Protein AF-A0A150TF26-F1 (afdb_monomer_lite)

Radius of gyration: 23.98 Å; chains: 1; bounding box: 56×40×72 Å

Sequence (206 aa):
EPLLVGDLSARYGGAARGHRSHRTGRDADLLLYALTPDGRPVRSPGFIDFGPDGLARIGAADPASSGADEYVRLDVEREWLLVKSLVRSPDAHVQWLFVARWLEALIIEYARALGEDPELVWVAESVLLQPGDSTAHADHLHLRVACTPDAFLSGCLGGGPYWPWLPAVPQLVPPPDVDLAAAILDDLLPGGAAAGSRVAAPDSAL

pLDDT: mean 87.1, std 16.02, range [38.22, 98.81]

InterPro domains:
  IPR009045 Peptidase M74/Hedgehog-like, zinc-binding domain superfamily [G3DSA:3.30.1380.10] (1-162)
  IPR009045 Peptidase M74/Hedgehog-like, zinc-binding domain superfamily [SSF55166] (2-158)

Organism: Sorangium cellulosum (NCBI:txid56)

Foldseek 3Di:
DDKDKDDAADPQADDDPPDPDRRHRFKIWIFFWKAFPVGHTDDRLAQFAQDLQQKTWPDPPDPPPPDDTGIIGGPLVVVLVVLLCLLPDLPNQWQAWAAAPSSLVSNLVVCVVVVHDPVSSVSSVNHYYQDPPDPRRRGTTMTGHAQDLVSVVVPRPRPDDRDPPHDDHDDPPDPPPVVVVVVVCCVVPVPDDDDDDDDDDDDDDD

Secondary structure (DSSP, 8-state):
---EEEEE--TT---BTTBSS-SSS-EEEEEPPEE-TTS-EE---SS----TTSEEEE-TT-TT--SPPEEEEE-HHHHHHHHHHHHH-TTT-EEEEE--HHHHHHHHHHHHHTT--HHHHHHHHHHEE--SSS----SEEEEEEPPPHHHHHTT----S---TTSPPPPP-PPP-HHHHHHHHHHHHSTT-------PPPP----

Structure (mmCIF, N/CA/C/O backbone):
data_AF-A0A150TF26-F1
#
_entry.id   AF-A0A150TF26-F1
#
loop_
_atom_site.group_PDB
_atom_site.id
_atom_site.type_symbol
_atom_site.label_atom_id
_atom_site.label_alt_id
_atom_site.label_comp_id
_atom_site.label_asym_id
_atom_site.label_entity_id
_atom_site.label_seq_id
_atom_site.pdbx_PDB_ins_code
_atom_site.Cartn_x
_atom_site.Cartn_y
_atom_site.Cartn_z
_atom_site.occupancy
_atom_site.B_iso_or_equiv
_atom_site.auth_seq_id
_atom_site.auth_comp_id
_atom_site.auth_asym_id
_atom_site.auth_atom_id
_atom_site.pdbx_PDB_model_num
ATOM 1 N N . GLU A 1 1 ? -13.984 -10.112 7.340 1.00 90.44 1 GLU A N 1
ATOM 2 C CA . GLU A 1 1 ? -14.449 -9.266 6.221 1.00 90.44 1 GLU A CA 1
ATOM 3 C C . GLU A 1 1 ? -13.453 -9.324 5.069 1.00 90.44 1 GLU A C 1
ATOM 5 O O . GLU A 1 1 ? -12.272 -9.522 5.348 1.00 90.44 1 GLU A O 1
ATOM 10 N N . PRO A 1 2 ? -13.894 -9.303 3.800 1.00 95.19 2 PRO A N 1
ATOM 11 C CA . PRO A 1 2 ? -13.001 -9.393 2.643 1.00 95.19 2 PRO A CA 1
ATOM 12 C C . PRO A 1 2 ? -12.247 -8.077 2.402 1.00 95.19 2 PRO A C 1
ATOM 14 O O . PRO A 1 2 ? -12.674 -7.023 2.871 1.00 95.19 2 PRO A O 1
ATOM 17 N N . LEU A 1 3 ? -11.155 -8.142 1.634 1.00 97.44 3 LEU A N 1
ATOM 18 C CA . LEU A 1 3 ? -10.523 -6.954 1.058 1.00 97.44 3 LEU A CA 1
ATOM 19 C C . LEU A 1 3 ? -11.513 -6.262 0.117 1.00 97.44 3 LEU A C 1
ATOM 21 O O . LEU A 1 3 ? -12.150 -6.933 -0.700 1.00 97.44 3 LEU A O 1
ATOM 25 N N . LEU A 1 4 ? -11.627 -4.939 0.208 1.00 98.25 4 LEU A N 1
ATOM 26 C CA . LEU A 1 4 ? -12.393 -4.157 -0.756 1.00 98.25 4 LEU A CA 1
ATOM 27 C C . LEU A 1 4 ? -11.442 -3.426 -1.699 1.00 98.25 4 LEU A C 1
ATOM 29 O O . LEU A 1 4 ? -10.493 -2.783 -1.259 1.00 98.25 4 LEU A O 1
ATOM 33 N N . VAL A 1 5 ? -11.732 -3.524 -2.992 1.00 97.94 5 VAL A N 1
ATOM 34 C CA . VAL A 1 5 ? -11.022 -2.797 -4.045 1.00 97.94 5 VAL A CA 1
ATOM 35 C C . VAL A 1 5 ? -11.833 -1.549 -4.377 1.00 97.94 5 VAL A C 1
ATOM 37 O O . VAL A 1 5 ? -13.038 -1.645 -4.625 1.00 97.94 5 VAL A O 1
ATOM 40 N N . GLY A 1 6 ? -11.174 -0.399 -4.317 1.00 95.94 6 GLY A N 1
ATOM 41 C CA . GLY A 1 6 ? -11.688 0.901 -4.714 1.00 95.94 6 GLY A CA 1
ATOM 42 C C . GLY A 1 6 ? -11.428 1.164 -6.193 1.00 95.94 6 GLY A C 1
ATOM 43 O O . GLY A 1 6 ? -11.777 0.348 -7.051 1.00 95.94 6 GLY A O 1
ATOM 44 N N . ASP A 1 7 ? -10.831 2.314 -6.487 1.00 95.50 7 ASP A N 1
ATOM 45 C CA . ASP A 1 7 ? -10.615 2.746 -7.858 1.00 95.50 7 ASP A CA 1
ATOM 46 C C . ASP A 1 7 ? -9.518 1.935 -8.559 1.00 95.50 7 ASP A C 1
ATOM 48 O O . ASP A 1 7 ? -8.519 1.501 -7.978 1.00 95.50 7 ASP A O 1
ATOM 52 N N . LEU A 1 8 ? -9.750 1.722 -9.852 1.00 96.00 8 LEU A N 1
ATOM 53 C CA . LEU A 1 8 ? -8.826 1.137 -10.812 1.00 96.00 8 LEU A CA 1
ATOM 54 C C . LEU A 1 8 ? -8.716 2.087 -12.007 1.00 96.00 8 LEU A C 1
ATOM 56 O O . LEU A 1 8 ? -9.490 3.033 -12.172 1.00 96.00 8 LEU A O 1
ATOM 60 N N . SER A 1 9 ? -7.812 1.769 -12.929 1.00 93.12 9 SER A N 1
ATOM 61 C CA . SER A 1 9 ? -7.801 2.447 -14.226 1.00 93.12 9 SER A CA 1
ATOM 62 C C . SER A 1 9 ? -9.101 2.216 -15.006 1.00 93.12 9 SER A C 1
ATOM 64 O O . SER A 1 9 ? -9.686 1.132 -14.981 1.00 93.12 9 SER A O 1
ATOM 66 N N . ALA A 1 10 ? -9.517 3.221 -15.782 1.00 92.62 10 ALA A N 1
ATOM 67 C CA . ALA A 1 10 ? -10.610 3.060 -16.736 1.00 92.62 10 ALA A CA 1
ATOM 68 C C . ALA A 1 10 ? -10.288 1.962 -17.767 1.00 92.62 10 ALA A C 1
ATOM 70 O O . ALA A 1 10 ? -9.124 1.640 -18.007 1.00 92.62 10 ALA A O 1
ATOM 71 N N . ARG A 1 11 ? -11.317 1.438 -18.450 1.00 91.94 11 ARG A N 1
ATOM 72 C CA . ARG A 1 11 ? -11.199 0.327 -19.420 1.00 91.94 11 ARG A CA 1
ATOM 73 C C . ARG A 1 11 ? -10.063 0.486 -20.443 1.00 91.94 11 ARG A C 1
ATOM 75 O O . ARG A 1 11 ? -9.483 -0.511 -20.854 1.00 91.94 11 ARG A O 1
ATOM 82 N N . TYR A 1 12 ? -9.770 1.716 -20.861 1.00 92.12 12 TYR A N 1
ATOM 83 C CA . TYR A 1 12 ? -8.703 2.034 -21.818 1.00 92.12 12 TYR A CA 1
ATOM 84 C C . TYR A 1 12 ? -7.640 2.972 -21.227 1.00 92.12 12 TYR A C 1
ATOM 86 O O . TYR A 1 12 ? -6.918 3.642 -21.962 1.00 92.12 12 TYR A O 1
ATOM 94 N N . GLY A 1 13 ? -7.561 3.047 -19.897 1.00 92.31 13 GLY A N 1
ATOM 95 C CA . GLY A 1 13 ? -6.688 3.973 -19.189 1.00 92.31 13 GLY A CA 1
ATOM 96 C C . GLY A 1 13 ? -7.065 5.440 -19.411 1.00 92.31 13 GLY A C 1
ATOM 97 O O . GLY A 1 13 ? -8.232 5.781 -19.608 1.00 92.31 13 GLY A O 1
ATOM 98 N N . GLY A 1 14 ? -6.058 6.312 -19.385 1.00 92.44 14 GLY A N 1
ATOM 99 C CA . GLY A 1 14 ? -6.224 7.754 -19.580 1.00 92.44 14 GLY A CA 1
ATOM 100 C C . GLY A 1 14 ? -6.441 8.535 -18.284 1.00 92.44 14 GLY A C 1
ATOM 101 O O . GLY A 1 14 ? -6.317 8.008 -17.186 1.00 92.44 14 GLY A O 1
ATOM 102 N N . ALA A 1 15 ? -6.688 9.839 -18.413 1.00 91.62 15 ALA A N 1
ATOM 103 C CA . ALA A 1 15 ? -6.923 10.700 -17.258 1.00 91.62 15 ALA A CA 1
ATOM 104 C C . ALA A 1 15 ? -8.295 10.411 -16.633 1.00 91.62 15 ALA A C 1
ATOM 106 O O . ALA A 1 15 ? -9.299 10.405 -17.345 1.00 91.62 15 ALA A O 1
ATOM 107 N N . ALA A 1 16 ? -8.341 10.271 -15.311 1.00 85.75 16 ALA A N 1
ATOM 108 C CA . ALA A 1 16 ? -9.576 10.218 -14.540 1.00 85.75 16 ALA A CA 1
ATOM 109 C C . ALA A 1 16 ? -9.658 11.438 -13.613 1.00 85.75 16 ALA A C 1
ATOM 111 O O . ALA A 1 16 ? -8.649 11.924 -13.100 1.00 85.75 16 ALA A O 1
ATOM 112 N N . ARG A 1 17 ? -10.864 11.974 -13.407 1.00 82.69 17 ARG A N 1
ATOM 113 C CA . ARG A 1 17 ? -11.061 13.090 -12.473 1.00 82.69 17 ARG A CA 1
ATOM 114 C C . ARG A 1 17 ? -10.738 12.612 -11.057 1.00 82.69 17 ARG A C 1
ATOM 116 O O . ARG A 1 17 ? -11.247 11.582 -10.652 1.00 82.69 17 ARG A O 1
ATOM 123 N N . GLY A 1 18 ? -9.936 13.377 -10.317 1.00 79.00 18 GLY A N 1
ATOM 124 C CA . GLY A 1 18 ? -9.539 13.037 -8.944 1.00 79.00 18 GLY A CA 1
ATOM 125 C C . GLY A 1 18 ? -8.234 12.242 -8.841 1.00 79.00 18 GLY A C 1
ATOM 126 O O . GLY A 1 18 ? -7.580 12.318 -7.808 1.00 79.00 18 GLY A O 1
ATOM 127 N N . HIS A 1 19 ? -7.778 11.606 -9.927 1.00 81.94 19 HIS A N 1
ATOM 128 C CA . HIS A 1 19 ? -6.566 10.782 -9.923 1.00 81.94 19 HIS A CA 1
ATOM 129 C C . HIS A 1 19 ? -5.511 11.352 -10.876 1.00 81.94 19 HIS A C 1
ATOM 131 O O . HIS A 1 19 ? -5.760 11.589 -12.060 1.00 81.94 19 HIS A O 1
ATOM 137 N N . ARG A 1 20 ? -4.294 11.569 -10.365 1.00 84.56 20 ARG A N 1
ATOM 138 C CA . ARG A 1 20 ? -3.125 11.875 -11.214 1.00 84.56 20 ARG A CA 1
ATOM 139 C C . ARG A 1 20 ? -2.499 10.594 -11.790 1.00 84.56 20 ARG A C 1
ATOM 141 O O . ARG A 1 20 ? -1.971 10.621 -12.901 1.00 84.56 20 ARG A O 1
ATOM 148 N N . SER A 1 21 ? -2.606 9.492 -11.048 1.00 87.31 21 SER A N 1
ATOM 149 C CA . SER A 1 21 ? -2.287 8.102 -11.408 1.00 87.31 21 SER A CA 1
ATOM 150 C C . SER A 1 21 ? -3.508 7.389 -12.025 1.00 87.31 21 SER A C 1
ATOM 152 O O . SER A 1 21 ? -4.396 8.063 -12.546 1.00 87.31 21 SER A O 1
ATOM 154 N N . HIS A 1 22 ? -3.546 6.046 -12.036 1.00 93.56 22 HIS A N 1
ATOM 155 C CA . HIS A 1 22 ? -4.678 5.238 -12.533 1.00 93.56 22 HIS A CA 1
ATOM 156 C C . HIS A 1 22 ? -4.933 5.352 -14.039 1.00 93.56 22 HIS A C 1
ATOM 158 O O . HIS A 1 22 ? -6.054 5.239 -14.532 1.00 93.56 22 HIS A O 1
ATOM 164 N N . ARG A 1 23 ? -3.860 5.560 -14.808 1.00 92.94 23 ARG A N 1
ATOM 165 C CA . ARG A 1 23 ? -3.955 5.843 -16.251 1.00 92.94 23 ARG A CA 1
ATOM 166 C C . ARG A 1 23 ? -3.584 4.674 -17.150 1.00 92.94 23 ARG A C 1
ATOM 168 O O . ARG A 1 23 ? -3.771 4.777 -18.358 1.00 92.94 23 ARG A O 1
ATOM 175 N N . THR A 1 24 ? -2.977 3.625 -16.596 1.00 92.56 24 THR A N 1
ATOM 176 C CA . THR A 1 24 ? -2.253 2.607 -17.386 1.00 92.56 24 THR A CA 1
ATOM 177 C C . THR A 1 24 ? -2.559 1.165 -16.987 1.00 92.56 24 THR A C 1
ATOM 179 O O . THR A 1 24 ? -1.865 0.262 -17.434 1.00 92.56 24 THR A O 1
ATOM 182 N N . GLY A 1 25 ? -3.575 0.928 -16.152 1.00 93.50 25 GLY A N 1
ATOM 183 C CA . GLY A 1 25 ? -3.922 -0.420 -15.686 1.00 93.50 25 GLY A CA 1
ATOM 184 C C . GLY A 1 25 ? -2.949 -0.992 -14.655 1.00 93.50 25 GLY A C 1
ATOM 185 O O . GLY A 1 25 ? -2.922 -2.200 -14.461 1.00 93.50 25 GLY A O 1
ATOM 186 N N . ARG A 1 26 ? -2.132 -0.140 -14.021 1.00 94.56 26 ARG A N 1
ATOM 187 C CA . ARG A 1 26 ? -1.080 -0.543 -13.070 1.00 94.56 26 ARG A CA 1
ATOM 188 C C . ARG A 1 26 ? -1.327 -0.094 -11.636 1.00 94.56 26 ARG A C 1
ATOM 190 O O . ARG A 1 26 ? -0.493 -0.352 -10.778 1.00 94.56 26 ARG A O 1
ATOM 197 N N . ASP A 1 27 ? -2.409 0.632 -11.405 1.00 95.75 27 ASP A N 1
ATOM 198 C CA . ASP A 1 27 ? -2.743 1.205 -10.110 1.00 95.75 27 ASP A CA 1
ATOM 199 C C . ASP A 1 27 ? -4.062 0.604 -9.609 1.00 95.75 27 ASP A C 1
ATOM 201 O O . ASP A 1 27 ? -4.965 0.358 -10.419 1.00 95.75 27 ASP A O 1
ATOM 205 N N . ALA A 1 28 ? -4.151 0.373 -8.300 1.00 97.25 28 ALA A N 1
ATOM 206 C CA . ALA A 1 28 ? -5.362 -0.071 -7.626 1.00 97.25 28 ALA A CA 1
ATOM 207 C C . ALA A 1 28 ? -5.436 0.491 -6.207 1.00 97.25 28 ALA A C 1
ATOM 209 O O . ALA A 1 28 ? -4.477 0.357 -5.448 1.00 97.25 28 ALA A O 1
ATOM 210 N N . ASP A 1 29 ? -6.584 1.045 -5.831 1.00 97.94 29 ASP A N 1
ATOM 211 C CA . ASP A 1 29 ? -6.812 1.503 -4.463 1.00 97.94 29 ASP A CA 1
ATOM 212 C C . ASP A 1 29 ? -7.400 0.352 -3.647 1.00 97.94 29 ASP A C 1
ATOM 214 O O . ASP A 1 29 ? -8.435 -0.222 -3.994 1.00 97.94 29 ASP A O 1
ATOM 218 N N . LEU A 1 30 ? -6.723 -0.026 -2.567 1.00 98.50 30 LEU A N 1
ATOM 219 C CA . LEU A 1 30 ? -7.146 -1.086 -1.659 1.00 98.50 30 LEU A CA 1
ATOM 220 C C . LEU A 1 30 ? -7.626 -0.439 -0.363 1.00 98.50 30 LEU A C 1
ATOM 222 O O . LEU A 1 30 ? -6.872 0.274 0.297 1.00 98.50 30 LEU A O 1
ATOM 226 N N . LEU A 1 31 ? -8.892 -0.649 -0.007 1.00 98.38 31 LEU A N 1
ATOM 227 C CA . LEU A 1 31 ? -9.451 -0.011 1.181 1.00 98.38 31 LEU A CA 1
ATOM 228 C C . LEU A 1 31 ? -8.919 -0.666 2.453 1.00 98.38 31 LEU A C 1
ATOM 230 O O . LEU A 1 31 ? -8.873 -1.896 2.548 1.00 98.38 31 LEU A O 1
ATOM 234 N N . LEU A 1 32 ? -8.597 0.176 3.436 1.00 98.69 32 LEU A N 1
ATOM 235 C CA . LEU A 1 32 ? -8.004 -0.259 4.693 1.00 98.69 32 LEU A CA 1
ATOM 236 C C . LEU A 1 32 ? -8.975 -1.149 5.483 1.00 98.69 32 LEU A C 1
ATOM 238 O O . LEU A 1 32 ? -10.173 -0.856 5.608 1.00 98.69 32 LEU A O 1
ATOM 242 N N . TYR A 1 33 ? -8.457 -2.245 6.023 1.00 98.69 33 TYR A N 1
ATOM 243 C CA . TYR A 1 33 ? -9.114 -3.112 6.978 1.00 98.69 33 TYR A CA 1
ATOM 244 C C . TYR A 1 33 ? -9.388 -2.363 8.276 1.00 98.69 33 TYR A C 1
ATOM 246 O O . TYR A 1 33 ? -8.557 -1.625 8.808 1.00 98.69 33 TYR A O 1
ATOM 254 N N . ALA A 1 34 ? -10.579 -2.605 8.809 1.00 98.12 34 ALA A N 1
ATOM 255 C CA . ALA A 1 34 ? -11.078 -1.908 9.971 1.00 98.12 34 ALA A CA 1
ATOM 256 C C . ALA A 1 34 ? -11.558 -2.894 11.036 1.00 98.12 34 ALA A C 1
ATOM 258 O O . ALA A 1 34 ? -12.117 -3.956 10.744 1.00 98.12 34 ALA A O 1
ATOM 259 N N . LEU A 1 35 ? -11.382 -2.487 12.284 1.00 97.81 35 LEU A N 1
ATOM 260 C CA . LEU A 1 35 ? -11.950 -3.102 13.469 1.00 97.81 35 LEU A CA 1
ATOM 261 C C . LEU A 1 35 ? -12.955 -2.138 14.098 1.00 97.81 35 LEU A C 1
ATOM 263 O O . LEU A 1 35 ? -12.778 -0.919 14.059 1.00 97.81 35 LEU A O 1
ATOM 267 N N . THR A 1 36 ? -13.960 -2.673 14.779 1.00 94.94 36 THR A N 1
ATOM 268 C CA . THR A 1 36 ? -14.667 -1.902 15.805 1.00 94.94 36 THR A CA 1
ATOM 269 C C . THR A 1 36 ? -13.698 -1.463 16.918 1.00 94.94 36 THR A C 1
ATOM 271 O O . THR A 1 36 ? -12.620 -2.051 17.075 1.00 94.94 36 THR A O 1
ATOM 274 N N . PRO A 1 37 ? -14.067 -0.487 17.770 1.00 91.38 37 PRO A N 1
ATOM 275 C CA . PRO A 1 37 ? -13.237 -0.091 18.908 1.00 91.38 37 PRO A CA 1
ATOM 276 C C . PRO A 1 37 ? -12.933 -1.243 19.879 1.00 91.38 37 PRO A C 1
ATOM 278 O O . PRO A 1 37 ? -11.883 -1.238 20.516 1.00 91.38 37 PRO A O 1
ATOM 281 N N . ASP A 1 38 ? -13.821 -2.242 19.960 1.00 92.62 38 ASP A N 1
ATOM 282 C CA . ASP A 1 38 ? -13.653 -3.463 20.756 1.00 92.62 38 ASP A CA 1
ATOM 283 C C . ASP A 1 38 ? -12.889 -4.596 20.037 1.00 92.62 38 ASP A C 1
ATOM 285 O O . ASP A 1 38 ? -12.741 -5.680 20.595 1.00 92.62 38 ASP A O 1
ATOM 289 N N . GLY A 1 39 ? -12.365 -4.356 18.829 1.00 95.19 39 GLY A N 1
ATOM 290 C CA . GLY A 1 39 ? -11.440 -5.265 18.142 1.00 95.19 39 GLY A CA 1
ATOM 291 C C . GLY A 1 39 ? -12.087 -6.316 17.237 1.00 95.19 39 GLY A C 1
ATOM 292 O O . GLY A 1 39 ? -11.421 -7.268 16.837 1.00 95.19 39 GLY A O 1
ATOM 293 N N . ARG A 1 40 ? -13.372 -6.180 16.890 1.00 96.31 40 ARG A N 1
ATOM 294 C CA . ARG A 1 40 ? -14.033 -7.090 15.941 1.00 96.31 40 ARG A CA 1
ATOM 295 C C . ARG A 1 40 ? -13.796 -6.618 14.506 1.00 96.31 40 ARG A C 1
ATOM 297 O O . ARG A 1 40 ? -14.068 -5.452 14.230 1.00 96.31 40 ARG A O 1
ATOM 304 N N . PRO A 1 41 ? -13.370 -7.490 13.574 1.00 96.62 41 PRO A N 1
ATOM 305 C CA . PRO A 1 41 ? -13.241 -7.116 12.170 1.00 96.62 41 PRO A CA 1
ATOM 306 C C . PRO A 1 41 ? -14.566 -6.660 11.572 1.00 96.62 41 PRO A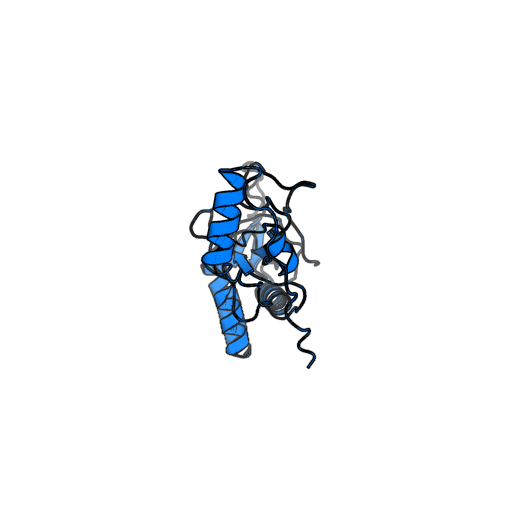 C 1
ATOM 308 O O . PRO A 1 41 ? -15.578 -7.352 11.694 1.00 96.62 41 PRO A O 1
ATOM 311 N N . VAL A 1 42 ? -14.537 -5.523 10.883 1.00 95.81 42 VAL A N 1
ATOM 312 C CA . VAL A 1 42 ? -15.676 -4.963 10.152 1.00 95.81 42 VAL A CA 1
ATOM 313 C C . VAL A 1 42 ? -15.319 -4.734 8.695 1.00 95.81 42 VAL A C 1
ATOM 315 O O . VAL A 1 42 ? -14.153 -4.718 8.295 1.00 95.81 42 VAL A O 1
ATOM 318 N N . ARG A 1 43 ? -16.355 -4.642 7.859 1.00 95.69 43 ARG A N 1
ATOM 319 C CA . ARG A 1 43 ? -16.174 -4.345 6.446 1.00 95.69 43 ARG A CA 1
ATOM 320 C C . ARG A 1 43 ? -15.632 -2.928 6.365 1.00 95.69 43 ARG A C 1
ATOM 322 O O . ARG A 1 43 ? -16.111 -2.066 7.099 1.00 95.69 43 ARG A O 1
ATOM 329 N N . SER A 1 44 ? -14.653 -2.701 5.490 1.00 95.50 44 SER A N 1
ATOM 330 C CA . SER A 1 44 ? -14.061 -1.372 5.362 1.00 95.50 44 SER A CA 1
ATOM 331 C C . SER A 1 44 ? -15.159 -0.322 5.109 1.00 95.50 44 SER A C 1
ATOM 333 O O . SER A 1 44 ? -16.022 -0.547 4.247 1.00 95.50 44 SER A O 1
ATOM 335 N N . PRO A 1 45 ? -15.163 0.792 5.861 1.00 93.00 45 PRO A N 1
ATOM 336 C CA . PRO A 1 45 ? -16.166 1.851 5.741 1.00 93.00 45 PRO A CA 1
ATOM 337 C C . PRO A 1 45 ? -15.981 2.734 4.496 1.00 93.00 45 PRO A C 1
ATOM 339 O O . PRO A 1 45 ? -16.742 3.681 4.309 1.00 93.00 45 PRO A O 1
ATOM 342 N N . GLY A 1 46 ? -15.017 2.417 3.626 1.00 95.25 46 GLY A N 1
ATOM 343 C CA . GLY A 1 46 ? -14.725 3.182 2.418 1.00 95.25 46 GLY A CA 1
ATOM 344 C C . GLY A 1 46 ? -13.495 4.067 2.580 1.00 95.25 46 GLY A C 1
ATOM 345 O O . GLY A 1 46 ? -12.667 3.839 3.458 1.00 95.25 46 GLY A O 1
ATOM 346 N N . PHE A 1 47 ? -13.410 5.083 1.726 1.00 95.62 47 PHE A N 1
ATOM 347 C CA . PHE A 1 47 ? -12.381 6.118 1.762 1.00 95.62 47 PHE A CA 1
ATOM 348 C C . PHE A 1 47 ? -12.638 7.083 2.932 1.00 95.62 47 PHE A C 1
ATOM 350 O O . PHE A 1 47 ? -13.248 8.140 2.758 1.00 95.62 47 PHE A O 1
ATOM 357 N N . ILE A 1 48 ? -12.246 6.677 4.143 1.00 95.19 48 ILE A N 1
ATOM 358 C CA . ILE A 1 48 ? -12.261 7.530 5.337 1.00 95.19 48 ILE A CA 1
ATOM 359 C C . ILE A 1 48 ? -10.853 7.668 5.904 1.00 95.19 48 ILE A C 1
ATOM 361 O O . ILE A 1 48 ? -10.131 6.682 6.021 1.00 95.19 48 ILE A O 1
ATOM 365 N N . ASP A 1 49 ? -10.480 8.883 6.292 1.00 96.94 49 ASP A N 1
ATOM 366 C CA . ASP A 1 49 ? -9.142 9.149 6.813 1.00 96.94 49 ASP A CA 1
ATOM 367 C C . ASP A 1 49 ? -8.949 8.525 8.205 1.00 96.94 49 ASP A C 1
ATOM 369 O O . ASP A 1 49 ? -9.667 8.845 9.159 1.00 96.94 49 ASP A O 1
ATOM 373 N N . PHE A 1 50 ? -7.930 7.679 8.328 1.00 97.94 50 PHE A N 1
ATOM 374 C CA . PHE A 1 50 ? -7.388 7.204 9.593 1.00 97.94 50 PHE A CA 1
ATOM 375 C C . PHE A 1 50 ? -6.335 8.182 10.108 1.00 97.94 50 PHE A C 1
ATOM 377 O O . PHE A 1 50 ? -5.377 8.536 9.414 1.00 97.94 50 PHE A O 1
ATOM 384 N N . GLY A 1 51 ? -6.504 8.613 11.355 1.00 97.75 51 GLY A N 1
ATOM 385 C CA . GLY A 1 51 ? -5.567 9.485 12.042 1.00 97.75 51 GLY A CA 1
ATOM 386 C C . GLY A 1 51 ? -4.264 8.780 12.446 1.00 97.75 51 GLY A C 1
ATOM 387 O O . GLY A 1 51 ? -4.124 7.563 12.300 1.00 97.75 51 GLY A O 1
ATOM 388 N N . PRO A 1 52 ? -3.296 9.531 13.003 1.00 97.88 52 PRO A N 1
ATOM 389 C CA . PRO A 1 52 ? -2.036 8.977 13.510 1.00 97.88 52 PRO A CA 1
ATOM 390 C C . PRO A 1 52 ? -2.185 7.946 14.637 1.00 97.88 52 PRO A C 1
ATOM 392 O O . PRO A 1 52 ? -1.268 7.172 14.887 1.00 97.88 52 PRO A O 1
ATOM 395 N N . ASP A 1 53 ? -3.327 7.939 15.321 1.00 96.62 53 ASP A N 1
ATOM 396 C CA . ASP A 1 53 ? -3.708 6.960 16.342 1.00 96.62 53 ASP A CA 1
ATOM 397 C C . ASP A 1 53 ? -4.361 5.694 15.755 1.00 96.62 53 ASP A C 1
ATOM 399 O O . ASP A 1 53 ? -4.733 4.782 16.497 1.00 96.62 53 ASP A O 1
ATOM 403 N N . GLY A 1 54 ? -4.507 5.630 14.429 1.00 97.19 54 GLY A N 1
ATOM 404 C CA . GLY A 1 54 ? -5.199 4.556 13.732 1.00 97.19 54 GLY A CA 1
ATOM 405 C C . GLY A 1 54 ? -6.712 4.580 13.938 1.00 97.19 54 GLY A C 1
ATOM 406 O O . GLY A 1 54 ? -7.348 3.558 13.692 1.00 97.19 54 GLY A O 1
ATOM 407 N N . LEU A 1 55 ? -7.302 5.690 14.398 1.00 97.06 55 LEU A N 1
ATOM 408 C CA . LEU A 1 55 ? -8.751 5.859 14.496 1.00 97.06 55 LEU A CA 1
ATOM 409 C C . LEU A 1 55 ? -9.300 6.604 13.283 1.00 97.06 55 LEU A C 1
ATOM 411 O O . LEU A 1 55 ? -8.710 7.574 12.812 1.00 97.06 55 LEU A O 1
ATOM 415 N N . ALA A 1 56 ? -10.471 6.184 12.816 1.00 95.75 56 ALA A N 1
ATOM 416 C CA . ALA A 1 56 ? -11.236 6.902 11.807 1.00 95.75 56 ALA A CA 1
ATOM 417 C C . ALA A 1 56 ? -12.682 7.077 12.266 1.00 95.75 56 ALA A C 1
ATOM 419 O O . ALA A 1 56 ? -13.266 6.190 12.894 1.00 95.75 56 ALA A O 1
ATOM 420 N N . ARG A 1 57 ? -13.262 8.234 11.948 1.00 92.38 57 ARG A N 1
ATOM 421 C CA . ARG A 1 57 ? -14.639 8.581 12.306 1.00 92.38 57 ARG A CA 1
ATOM 422 C C . ARG A 1 57 ? -15.591 8.213 11.171 1.00 92.38 57 ARG A C 1
ATOM 424 O O . ARG A 1 57 ? -15.419 8.665 10.041 1.00 92.38 57 ARG A O 1
ATOM 431 N N . ILE A 1 58 ? -16.615 7.432 11.484 1.00 86.44 58 ILE A N 1
ATOM 432 C CA . ILE A 1 58 ? -17.681 7.004 10.577 1.00 86.44 58 ILE A CA 1
ATOM 433 C C . ILE A 1 58 ? -18.883 7.937 10.754 1.00 86.44 58 ILE A C 1
ATOM 435 O O . ILE A 1 58 ? -19.229 8.319 11.868 1.00 86.44 58 ILE A O 1
ATOM 439 N N . GLY A 1 59 ? -19.532 8.321 9.650 1.00 68.44 59 GLY A N 1
ATOM 440 C CA . GLY A 1 59 ? -20.780 9.099 9.694 1.00 68.44 59 GLY A CA 1
ATOM 441 C C . GLY A 1 59 ? -20.626 10.616 9.547 1.00 68.44 59 GLY A C 1
ATOM 442 O O . GLY A 1 59 ? -21.619 11.333 9.577 1.00 68.44 59 GLY A O 1
ATOM 443 N N . ALA A 1 60 ? -19.420 11.124 9.276 1.00 56.12 60 ALA A N 1
ATOM 444 C CA . ALA A 1 60 ? -19.178 12.554 9.043 1.00 56.12 60 ALA A CA 1
ATOM 445 C C . ALA A 1 60 ? -19.843 13.134 7.769 1.00 56.12 60 ALA A C 1
ATOM 447 O O . ALA A 1 60 ? -19.660 14.313 7.470 1.00 56.12 60 ALA A O 1
ATOM 448 N N . ALA A 1 61 ? -20.593 12.328 7.009 1.00 52.12 61 ALA A N 1
ATOM 449 C CA . ALA A 1 61 ? -21.223 12.741 5.758 1.00 52.12 61 ALA A CA 1
ATOM 450 C C . ALA A 1 61 ? -22.495 13.590 5.951 1.00 52.12 61 ALA A C 1
ATOM 452 O O . ALA A 1 61 ? -22.860 14.316 5.027 1.00 52.12 61 ALA A O 1
ATOM 453 N N . ASP A 1 62 ? -23.148 13.544 7.123 1.00 50.97 62 ASP A N 1
ATOM 454 C CA . ASP A 1 62 ? -24.330 14.367 7.414 1.00 50.97 62 ASP A CA 1
ATOM 455 C C . ASP A 1 62 ? -24.216 15.098 8.770 1.00 50.97 62 ASP A C 1
ATOM 457 O O . ASP A 1 62 ? -24.430 14.483 9.822 1.00 50.97 62 ASP A O 1
ATOM 461 N N . PRO A 1 63 ? -23.921 16.414 8.778 1.00 54.06 63 PRO A N 1
ATOM 462 C CA . PRO A 1 63 ? -23.857 17.220 9.999 1.00 54.06 63 PRO A CA 1
ATOM 463 C C . PRO A 1 63 ? -25.211 17.382 10.717 1.00 54.06 63 PRO A C 1
ATOM 465 O O . PRO A 1 63 ? -25.233 17.907 11.829 1.00 54.06 63 PRO A O 1
ATOM 468 N N . ALA A 1 64 ? -26.332 16.954 10.118 1.00 56.25 64 ALA A N 1
ATOM 469 C CA . ALA A 1 64 ? -27.652 16.938 10.754 1.00 56.25 64 ALA A CA 1
ATOM 470 C C . ALA A 1 64 ? -27.984 15.608 11.458 1.00 56.25 64 ALA A C 1
ATOM 472 O O . ALA A 1 64 ? -29.007 15.517 12.143 1.00 56.25 64 ALA A O 1
ATOM 473 N N . SER A 1 65 ? -27.140 14.579 11.329 1.00 54.75 65 SER A N 1
ATOM 474 C CA . SER A 1 65 ? -27.330 13.321 12.046 1.00 54.75 65 SER A CA 1
ATOM 475 C C . SER A 1 65 ? -26.919 13.484 13.517 1.00 54.75 65 SER A C 1
ATOM 477 O O . SER A 1 65 ? -25.755 13.656 13.857 1.00 54.75 65 SER A O 1
ATOM 479 N N . SER A 1 66 ? -27.895 13.452 14.429 1.00 52.84 66 SER A N 1
ATOM 480 C CA . SER A 1 66 ? -27.695 13.548 15.885 1.00 52.84 66 SER A CA 1
ATOM 481 C C . SER A 1 66 ? -27.200 12.234 16.512 1.00 52.84 66 SER A C 1
ATOM 483 O O . SER A 1 66 ? -27.503 11.948 17.673 1.00 52.84 66 SER A O 1
ATOM 485 N N . GLY A 1 67 ? -26.547 11.378 15.723 1.00 54.69 67 GLY A N 1
ATOM 486 C CA . GLY A 1 67 ? -25.987 10.115 16.192 1.00 54.69 67 GLY A CA 1
ATOM 487 C C . GLY A 1 67 ? -24.693 10.352 16.966 1.00 54.69 67 GLY A C 1
ATOM 488 O O . GLY A 1 67 ? -24.011 11.350 16.753 1.00 54.69 67 GLY A O 1
ATOM 489 N N . ALA A 1 68 ? -24.355 9.445 17.883 1.00 60.12 68 ALA A N 1
ATOM 490 C CA . ALA A 1 68 ? -23.020 9.436 18.473 1.00 60.12 68 ALA A CA 1
ATOM 491 C C . ALA A 1 68 ? -21.979 9.209 17.365 1.00 60.12 68 ALA A C 1
ATOM 493 O O . ALA A 1 68 ? -22.219 8.385 16.482 1.00 60.12 68 ALA A O 1
ATOM 494 N N . ASP A 1 69 ? -20.845 9.916 17.418 1.00 64.50 69 ASP A N 1
ATOM 495 C CA . ASP A 1 69 ? -19.722 9.653 16.516 1.00 64.50 69 ASP A CA 1
ATOM 496 C C . ASP A 1 69 ? -19.328 8.171 16.633 1.00 64.50 69 ASP A C 1
ATOM 498 O O . ASP A 1 69 ? -18.918 7.705 17.702 1.00 64.50 69 ASP A O 1
ATOM 502 N N . GLU A 1 70 ? -19.470 7.422 15.540 1.00 86.12 70 GLU A N 1
ATOM 503 C CA . GLU A 1 70 ? -19.005 6.043 15.463 1.00 86.12 70 GLU A CA 1
ATOM 504 C C . GLU A 1 70 ? -17.548 6.050 14.999 1.00 86.12 70 GLU A C 1
ATOM 506 O O . GLU A 1 70 ? -17.169 6.808 14.108 1.00 86.12 70 GLU A O 1
ATOM 511 N N . TYR A 1 71 ? -16.710 5.224 15.616 1.00 92.81 71 TYR A N 1
ATOM 512 C CA . TYR A 1 71 ? -15.294 5.129 15.277 1.00 92.81 71 TYR A CA 1
ATOM 513 C C . TYR A 1 71 ? -14.942 3.703 14.895 1.00 92.81 71 TYR A C 1
ATOM 515 O O . TYR A 1 71 ? -15.465 2.749 15.468 1.00 92.81 71 TYR A O 1
ATOM 523 N N . VAL A 1 72 ? -13.986 3.572 13.985 1.00 96.44 72 VAL A N 1
ATOM 524 C CA . VAL A 1 72 ? -13.258 2.327 13.746 1.00 96.44 72 VAL A CA 1
ATOM 525 C C . VAL A 1 72 ? -11.777 2.522 13.994 1.00 96.44 72 VAL A C 1
ATOM 527 O O . VAL A 1 72 ? -11.267 3.641 14.019 1.00 96.44 72 VAL A O 1
ATOM 530 N N . ARG A 1 73 ? -11.097 1.398 14.182 1.00 97.69 73 ARG A N 1
ATOM 531 C CA . ARG A 1 73 ? -9.648 1.300 14.302 1.00 97.69 73 ARG A CA 1
ATOM 532 C C . ARG A 1 73 ? -9.073 0.626 13.066 1.00 97.69 73 ARG A C 1
ATOM 534 O O . ARG A 1 73 ? -9.709 -0.272 12.525 1.00 97.69 73 ARG A O 1
ATOM 541 N N . LEU A 1 74 ? -7.864 1.000 12.670 1.00 98.50 74 LEU A N 1
ATOM 542 C CA . LEU A 1 74 ? -7.097 0.274 11.665 1.00 98.50 74 LEU A CA 1
ATOM 543 C C . LEU A 1 74 ? -6.834 -1.159 12.154 1.00 98.50 74 LEU A C 1
ATOM 545 O O . LEU A 1 74 ? -6.367 -1.360 13.281 1.00 98.50 74 LEU A O 1
ATOM 549 N N . ASP A 1 75 ? -7.111 -2.150 11.312 1.00 98.62 75 ASP A N 1
ATOM 550 C CA . ASP A 1 75 ? -6.720 -3.539 11.562 1.00 98.62 75 ASP A CA 1
ATOM 551 C C . ASP A 1 75 ? -5.265 -3.750 11.122 1.00 98.62 75 ASP A C 1
ATOM 553 O O . ASP A 1 75 ? -4.977 -4.242 10.031 1.00 98.62 75 ASP A O 1
ATOM 557 N N . VAL A 1 76 ? -4.333 -3.328 11.976 1.00 98.62 76 VAL A N 1
ATOM 558 C CA . VAL A 1 76 ? -2.895 -3.335 11.666 1.00 98.62 76 VAL A CA 1
ATOM 559 C C . VAL A 1 76 ? -2.376 -4.745 11.349 1.00 98.62 76 VAL A C 1
ATOM 561 O O . VAL A 1 76 ? -1.522 -4.904 10.480 1.00 98.62 76 VAL A O 1
ATOM 564 N N . GLU A 1 77 ? -2.916 -5.775 12.004 1.00 98.56 77 GLU A N 1
ATOM 565 C CA . GLU A 1 77 ? -2.537 -7.170 11.756 1.00 98.56 77 GLU A CA 1
ATOM 566 C C . GLU A 1 77 ? -2.895 -7.600 10.332 1.00 98.56 77 GLU A C 1
ATOM 568 O O . GLU A 1 77 ? -2.059 -8.152 9.608 1.00 98.56 77 GLU A O 1
ATOM 573 N N . ARG A 1 78 ? -4.129 -7.324 9.899 1.00 98.62 78 ARG A N 1
ATOM 574 C CA . ARG A 1 78 ? -4.564 -7.668 8.542 1.00 98.62 78 ARG A CA 1
ATOM 575 C C . ARG A 1 78 ? -3.935 -6.786 7.477 1.00 98.62 78 ARG A C 1
ATOM 577 O O . ARG A 1 78 ? -3.688 -7.287 6.379 1.00 98.62 78 ARG A O 1
ATOM 584 N N . GLU A 1 79 ? -3.659 -5.523 7.788 1.00 98.75 79 GLU A N 1
ATOM 585 C CA . GLU A 1 79 ? -2.888 -4.655 6.899 1.00 98.75 79 GLU A CA 1
ATOM 586 C C . GLU A 1 79 ? -1.484 -5.197 6.675 1.00 98.75 79 GLU A C 1
ATOM 588 O O . GLU A 1 79 ? -1.054 -5.356 5.532 1.00 98.75 79 GLU A O 1
ATOM 593 N N . TRP A 1 80 ? -0.788 -5.577 7.749 1.00 98.81 80 TRP A N 1
ATOM 594 C CA . TRP A 1 80 ? 0.518 -6.204 7.612 1.00 98.81 80 TRP A CA 1
ATOM 595 C C . TRP A 1 80 ? 0.437 -7.496 6.798 1.00 98.81 80 TRP A C 1
ATOM 597 O O . TRP A 1 80 ? 1.245 -7.704 5.894 1.00 98.81 80 TRP A O 1
ATOM 607 N N . LEU A 1 81 ? -0.561 -8.348 7.053 1.00 98.62 81 LEU A N 1
ATOM 608 C CA . LEU A 1 81 ? -0.746 -9.576 6.282 1.00 98.62 81 LEU A CA 1
ATOM 609 C C . LEU A 1 81 ? -0.955 -9.296 4.784 1.00 98.62 81 LEU A C 1
ATOM 611 O O . LEU A 1 81 ? -0.425 -10.038 3.952 1.00 98.62 81 LEU A O 1
ATOM 615 N N . LEU A 1 82 ? -1.687 -8.236 4.429 1.00 98.69 82 LEU A N 1
ATOM 616 C CA . LEU A 1 82 ? -1.862 -7.796 3.045 1.00 98.69 82 LEU A CA 1
ATOM 617 C C . LEU A 1 82 ? -0.536 -7.337 2.434 1.00 98.69 82 LEU A C 1
ATOM 619 O O . LEU A 1 82 ? -0.141 -7.870 1.397 1.00 98.69 82 LEU A O 1
ATOM 623 N N . VAL A 1 83 ? 0.168 -6.410 3.092 1.00 98.75 83 VAL A N 1
ATOM 624 C CA . VAL A 1 83 ? 1.473 -5.901 2.638 1.00 98.75 83 VAL A CA 1
ATOM 625 C C . VAL A 1 83 ? 2.448 -7.059 2.440 1.00 98.75 83 VAL A C 1
ATOM 627 O O . VAL A 1 83 ? 2.977 -7.237 1.344 1.00 98.75 83 VAL A O 1
ATOM 630 N N . LYS A 1 84 ? 2.605 -7.918 3.453 1.00 98.56 84 LYS A N 1
ATOM 631 C CA . LYS A 1 84 ? 3.452 -9.116 3.416 1.00 98.56 84 LYS A CA 1
ATOM 632 C C . LYS A 1 84 ? 3.103 -10.045 2.256 1.00 98.56 84 LYS A C 1
ATOM 634 O O . LYS A 1 84 ? 4.004 -10.576 1.608 1.00 98.56 84 LYS A O 1
ATOM 639 N N . SER A 1 85 ? 1.815 -10.258 1.994 1.00 98.38 85 SER A N 1
ATOM 640 C CA . SER A 1 85 ? 1.363 -11.124 0.899 1.00 98.38 85 SER A CA 1
ATOM 641 C C . SER A 1 85 ? 1.670 -10.521 -0.471 1.00 98.38 85 SER A C 1
ATOM 643 O O . SER A 1 85 ? 2.109 -11.241 -1.364 1.00 98.38 85 SER A O 1
ATOM 645 N N . LEU A 1 86 ? 1.484 -9.208 -0.632 1.00 98.12 86 LEU A N 1
ATOM 646 C CA . LEU A 1 86 ? 1.773 -8.495 -1.876 1.00 98.12 86 LEU A CA 1
ATOM 647 C C . LEU A 1 86 ? 3.274 -8.474 -2.180 1.00 98.12 86 LEU A C 1
ATOM 649 O O . LEU A 1 86 ? 3.668 -8.830 -3.286 1.00 98.12 86 LEU A O 1
ATOM 653 N N . VAL A 1 87 ? 4.119 -8.121 -1.207 1.00 97.12 87 VAL A N 1
ATOM 654 C CA . VAL A 1 87 ? 5.575 -8.028 -1.431 1.00 97.12 87 VAL A CA 1
ATOM 655 C C . VAL A 1 87 ? 6.236 -9.391 -1.648 1.00 97.12 87 VAL A C 1
ATOM 657 O O . VAL A 1 87 ? 7.250 -9.474 -2.332 1.00 97.12 87 VAL A O 1
ATOM 660 N N . ARG A 1 88 ? 5.667 -10.471 -1.095 1.00 96.81 88 ARG A N 1
ATOM 661 C CA . ARG A 1 88 ? 6.156 -11.845 -1.307 1.00 96.81 88 ARG A CA 1
ATOM 662 C C . ARG A 1 88 ? 5.602 -12.505 -2.564 1.00 96.81 88 ARG A C 1
ATOM 664 O O . ARG A 1 88 ? 6.095 -13.564 -2.948 1.00 96.81 88 ARG A O 1
ATOM 671 N N . SER A 1 89 ? 4.557 -11.944 -3.165 1.00 96.06 89 SER A N 1
ATOM 672 C CA . SER A 1 89 ? 3.959 -12.529 -4.357 1.00 96.06 89 SER A CA 1
ATOM 673 C C . SER A 1 89 ? 4.907 -12.354 -5.548 1.00 96.06 89 SER A C 1
ATOM 675 O O . SER A 1 89 ? 5.240 -11.216 -5.892 1.00 96.06 89 SER A O 1
ATOM 677 N N . PRO A 1 90 ? 5.311 -13.447 -6.222 1.00 90.94 90 PRO A N 1
ATOM 678 C CA . PRO A 1 90 ? 6.131 -13.349 -7.424 1.00 90.94 90 PRO A CA 1
ATOM 679 C C . PRO A 1 90 ? 5.370 -12.707 -8.591 1.00 90.94 90 PRO A C 1
ATOM 681 O O . PRO A 1 90 ? 6.010 -12.211 -9.508 1.00 90.94 90 PRO A O 1
ATOM 684 N N . ASP A 1 91 ? 4.034 -12.684 -8.535 1.00 92.19 91 ASP A N 1
ATOM 685 C CA . ASP A 1 91 ? 3.161 -12.215 -9.616 1.00 92.19 91 ASP A CA 1
ATOM 686 C C . ASP A 1 91 ? 2.685 -10.767 -9.418 1.00 92.19 91 ASP A C 1
ATOM 688 O O . ASP A 1 91 ? 2.283 -10.103 -10.372 1.00 92.19 91 ASP A O 1
ATOM 692 N N . ALA A 1 92 ? 2.702 -10.256 -8.181 1.00 93.44 92 ALA A N 1
ATOM 693 C CA . ALA A 1 92 ? 2.203 -8.911 -7.892 1.00 93.44 92 ALA A CA 1
ATOM 694 C C . ALA A 1 92 ? 3.130 -7.810 -8.427 1.00 93.44 92 ALA A C 1
ATOM 696 O O . ALA A 1 92 ? 2.657 -6.716 -8.728 1.00 93.44 92 ALA A O 1
ATOM 697 N N . HIS A 1 93 ? 4.439 -8.084 -8.526 1.00 93.94 93 HIS A N 1
ATOM 698 C CA . HIS A 1 93 ? 5.457 -7.145 -9.015 1.00 93.94 93 HIS A CA 1
ATOM 699 C C . HIS A 1 93 ? 5.306 -5.731 -8.426 1.00 93.94 93 HIS A C 1
ATOM 701 O O . HIS A 1 93 ? 5.297 -4.733 -9.150 1.00 93.94 93 HIS A O 1
ATOM 707 N N . VAL A 1 94 ? 5.135 -5.646 -7.104 1.00 97.00 94 VAL A N 1
ATOM 708 C CA . VAL A 1 94 ? 4.872 -4.387 -6.397 1.00 97.00 94 VAL A CA 1
ATOM 709 C C . VAL A 1 94 ? 5.999 -3.388 -6.655 1.00 97.00 94 VAL A C 1
ATOM 711 O O . VAL A 1 94 ? 7.166 -3.654 -6.370 1.00 97.00 94 VAL A O 1
ATOM 714 N N . GLN A 1 95 ? 5.634 -2.219 -7.176 1.00 96.12 95 GLN A N 1
ATOM 715 C CA . GLN A 1 95 ? 6.530 -1.075 -7.292 1.00 96.12 95 GLN A CA 1
ATOM 716 C C . GLN A 1 95 ? 6.328 -0.110 -6.127 1.00 96.12 95 GLN A C 1
ATOM 718 O O . GLN A 1 95 ? 7.303 0.359 -5.552 1.00 96.12 95 GLN A O 1
ATOM 723 N N . TRP A 1 96 ? 5.075 0.177 -5.780 1.00 97.06 96 TRP A N 1
ATOM 724 C CA . TRP A 1 96 ? 4.736 1.058 -4.670 1.00 97.06 96 TRP A CA 1
ATOM 725 C C . TRP A 1 96 ? 3.484 0.582 -3.952 1.00 97.06 96 TRP A C 1
ATOM 727 O O . TRP A 1 96 ? 2.567 0.042 -4.570 1.00 97.06 96 TRP A O 1
ATOM 737 N N . LEU A 1 97 ? 3.445 0.860 -2.659 1.00 98.12 97 LEU A N 1
ATOM 738 C CA . LEU A 1 97 ? 2.275 0.812 -1.804 1.00 98.12 97 LEU A CA 1
ATOM 739 C C . LEU A 1 97 ? 2.174 2.187 -1.140 1.00 98.12 97 LEU A C 1
ATOM 741 O O . LEU A 1 97 ? 2.867 2.482 -0.175 1.00 98.12 97 LEU A O 1
ATOM 745 N N . PHE A 1 98 ? 1.374 3.079 -1.706 1.00 98.12 98 PHE A N 1
ATOM 746 C CA . PHE A 1 98 ? 1.246 4.431 -1.194 1.00 98.12 98 PHE A CA 1
ATOM 747 C C . PHE A 1 98 ? 0.245 4.488 -0.041 1.00 98.12 98 PHE A C 1
ATOM 749 O O . PHE A 1 98 ? -0.906 4.083 -0.198 1.00 98.12 98 PHE A O 1
ATOM 756 N N . VAL A 1 99 ? 0.691 4.994 1.109 1.00 98.62 99 VAL A N 1
ATOM 757 C CA . VAL A 1 99 ? -0.120 5.153 2.324 1.00 98.62 99 VAL A CA 1
ATOM 758 C C . VAL A 1 99 ? 0.436 6.292 3.180 1.00 98.62 99 VAL A C 1
ATOM 760 O O . VAL A 1 99 ? 1.610 6.647 3.071 1.00 98.62 99 VAL A O 1
ATOM 763 N N . ALA A 1 100 ? -0.380 6.877 4.052 1.00 98.62 100 ALA A N 1
ATOM 764 C CA . ALA A 1 100 ? 0.071 7.949 4.932 1.00 98.62 100 ALA A CA 1
ATOM 765 C C . ALA A 1 100 ? 1.211 7.490 5.851 1.00 98.62 100 ALA A C 1
ATOM 767 O O . ALA A 1 100 ? 1.160 6.400 6.422 1.00 98.62 100 ALA A O 1
ATOM 768 N N . ARG A 1 101 ? 2.211 8.360 6.066 1.00 98.56 101 ARG A N 1
ATOM 769 C CA . ARG A 1 101 ? 3.436 8.022 6.831 1.00 98.56 101 ARG A CA 1
ATOM 770 C C . ARG A 1 101 ? 3.158 7.488 8.235 1.00 98.56 101 ARG A C 1
ATOM 772 O O . ARG A 1 101 ? 3.935 6.707 8.769 1.00 98.56 101 ARG A O 1
ATOM 779 N N . TRP A 1 102 ? 2.083 7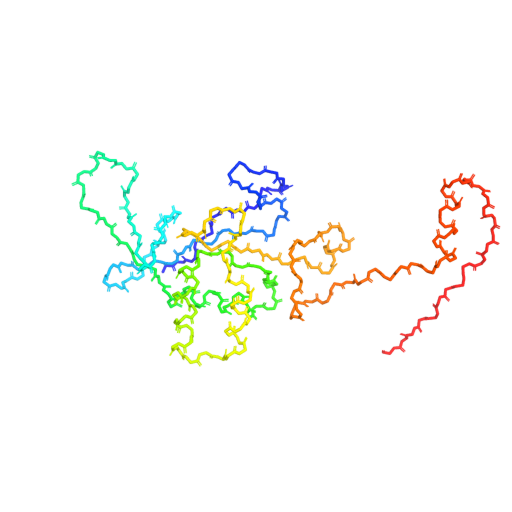.947 8.873 1.00 98.69 102 TRP A N 1
ATOM 780 C CA . TRP A 1 102 ? 1.714 7.467 10.206 1.00 98.69 102 TRP A CA 1
ATOM 781 C C . TRP A 1 102 ? 1.095 6.067 10.173 1.00 98.69 102 TRP A C 1
ATOM 783 O O . TRP A 1 102 ? 1.313 5.298 11.102 1.00 98.69 102 TRP A O 1
ATOM 793 N N . LEU A 1 103 ? 0.378 5.707 9.107 1.00 98.75 103 LEU A N 1
ATOM 794 C CA . LEU A 1 103 ? -0.164 4.359 8.932 1.00 98.75 103 LEU A CA 1
ATOM 795 C C . LEU A 1 103 ? 0.943 3.375 8.543 1.00 98.75 103 LEU A C 1
ATOM 797 O O . LEU A 1 103 ? 0.999 2.287 9.107 1.00 98.75 103 LEU A O 1
ATOM 801 N N . GLU A 1 104 ? 1.866 3.789 7.667 1.00 98.69 104 GLU A N 1
ATOM 802 C CA . GLU A 1 104 ? 3.118 3.067 7.396 1.00 98.69 104 GLU A CA 1
ATOM 803 C C . GLU A 1 104 ? 3.829 2.722 8.712 1.00 98.69 104 GLU A C 1
ATOM 805 O O . GLU A 1 104 ? 4.111 1.554 8.974 1.00 98.69 104 GLU A O 1
ATOM 810 N N . ALA A 1 105 ? 4.036 3.714 9.586 1.00 98.62 105 ALA A N 1
ATOM 811 C CA . ALA A 1 105 ? 4.683 3.500 10.877 1.00 98.62 105 ALA A CA 1
ATOM 812 C C . ALA A 1 105 ? 3.940 2.471 11.748 1.00 98.62 105 ALA A C 1
ATOM 814 O O . ALA A 1 105 ? 4.581 1.591 12.314 1.00 98.62 105 ALA A O 1
ATOM 815 N N . LEU A 1 106 ? 2.605 2.530 11.834 1.00 98.75 106 LEU A N 1
ATOM 816 C CA . LEU A 1 106 ? 1.820 1.547 12.594 1.00 98.75 106 LEU A CA 1
ATOM 817 C C . LEU A 1 106 ? 1.995 0.120 12.047 1.00 98.75 106 LEU A C 1
ATOM 819 O O . LEU A 1 106 ? 2.190 -0.815 12.824 1.00 98.75 106 LEU A O 1
ATOM 823 N N . ILE A 1 107 ? 1.951 -0.041 10.722 1.00 98.81 107 ILE A N 1
ATOM 824 C CA . ILE A 1 107 ? 2.074 -1.339 10.043 1.00 98.81 107 ILE A CA 1
ATOM 825 C C . ILE A 1 107 ? 3.481 -1.920 10.222 1.00 98.81 107 ILE A C 1
ATOM 827 O O . ILE A 1 107 ? 3.633 -3.090 10.579 1.00 98.81 107 ILE A O 1
ATOM 831 N N . ILE A 1 108 ? 4.517 -1.108 10.013 1.00 98.75 108 ILE A N 1
ATOM 832 C CA . ILE A 1 108 ? 5.913 -1.544 10.112 1.00 98.75 108 ILE A CA 1
ATOM 833 C C . ILE A 1 108 ? 6.312 -1.833 11.562 1.00 98.75 108 ILE A C 1
ATOM 835 O O . ILE A 1 108 ? 6.978 -2.836 11.823 1.00 98.75 108 ILE A O 1
ATOM 839 N N . GLU A 1 109 ? 5.876 -1.022 12.528 1.00 98.62 109 GLU A N 1
ATOM 840 C CA . GLU A 1 109 ? 6.134 -1.302 13.945 1.00 98.62 109 GLU A CA 1
ATOM 841 C C . GLU A 1 109 ? 5.448 -2.596 14.401 1.00 98.62 109 GLU A C 1
ATOM 843 O O . GLU A 1 109 ? 6.046 -3.372 15.147 1.00 98.62 109 GLU A O 1
ATOM 848 N N . TYR A 1 110 ? 4.248 -2.902 13.892 1.00 98.75 110 TYR A N 1
ATOM 849 C CA . TYR A 1 110 ? 3.616 -4.204 14.121 1.00 98.75 110 TYR A CA 1
ATOM 850 C C . TYR A 1 110 ? 4.446 -5.358 13.539 1.00 98.75 110 TYR A C 1
ATOM 852 O O . TYR A 1 110 ? 4.697 -6.339 14.240 1.00 98.75 110 TYR A O 1
ATOM 860 N N . ALA A 1 111 ? 4.927 -5.235 12.297 1.00 98.69 111 ALA A N 1
ATOM 861 C CA . ALA A 1 111 ? 5.768 -6.251 11.658 1.00 98.69 111 ALA A CA 1
ATOM 862 C C . ALA A 1 111 ? 7.060 -6.522 12.451 1.00 98.69 111 ALA A C 1
ATOM 864 O O . ALA A 1 111 ? 7.433 -7.674 12.690 1.00 98.69 111 ALA A O 1
ATOM 865 N N . ARG A 1 112 ? 7.718 -5.454 12.918 1.00 98.69 112 ARG A N 1
ATOM 866 C CA . ARG A 1 112 ? 8.912 -5.533 13.771 1.00 98.69 112 ARG A CA 1
ATOM 867 C C . ARG A 1 112 ? 8.602 -6.194 15.112 1.00 98.69 112 ARG A C 1
ATOM 869 O O . ARG A 1 112 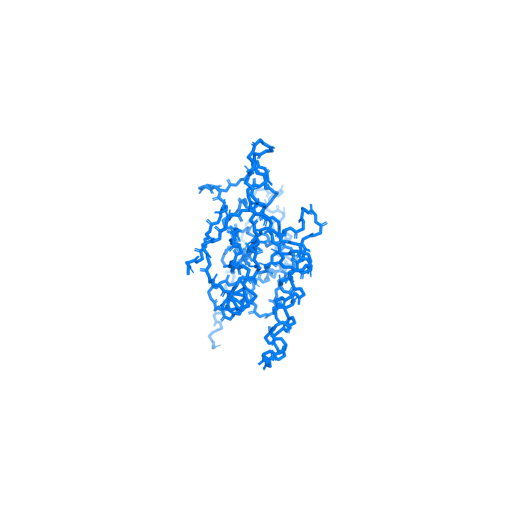? 9.343 -7.079 15.535 1.00 98.69 112 ARG A O 1
ATOM 876 N N . ALA A 1 113 ? 7.502 -5.811 15.762 1.00 98.56 113 ALA A N 1
ATOM 877 C CA . ALA A 1 113 ? 7.078 -6.387 17.038 1.00 98.56 113 ALA A CA 1
ATOM 878 C C . ALA A 1 113 ? 6.713 -7.877 16.928 1.00 98.56 113 ALA A C 1
ATOM 880 O O . ALA A 1 113 ? 6.943 -8.637 17.868 1.00 98.56 113 ALA A O 1
ATOM 881 N N . LEU A 1 114 ? 6.190 -8.303 15.775 1.00 98.38 114 LEU A N 1
ATOM 882 C CA . LEU A 1 114 ? 5.913 -9.706 15.467 1.00 98.38 114 LEU A CA 1
ATOM 883 C C . LEU A 1 114 ? 7.196 -10.541 15.273 1.00 98.38 114 LEU A C 1
ATOM 885 O O . LEU A 1 114 ? 7.137 -11.769 15.305 1.00 98.38 114 LEU A O 1
ATOM 889 N N . GLY A 1 115 ? 8.355 -9.895 15.103 1.00 98.50 115 GLY A N 1
ATOM 890 C CA . GLY A 1 115 ? 9.630 -10.564 14.845 1.00 98.50 115 GLY A CA 1
ATOM 891 C C . GLY A 1 115 ? 9.771 -11.044 13.401 1.00 98.50 115 GLY A C 1
ATOM 892 O O . GLY A 1 115 ? 10.373 -12.090 13.160 1.00 98.50 115 GLY A O 1
ATOM 893 N N . GLU A 1 116 ? 9.184 -10.316 12.446 1.00 98.50 116 GLU A N 1
ATOM 894 C CA . GLU A 1 116 ? 9.352 -10.605 11.021 1.00 98.50 116 GLU A CA 1
ATOM 895 C C . GLU A 1 116 ? 10.818 -10.504 10.590 1.00 98.50 116 GLU A C 1
ATOM 897 O O . GLU A 1 116 ? 11.625 -9.785 11.183 1.00 98.50 116 GLU A O 1
ATOM 902 N N . ASP A 1 117 ? 11.149 -11.233 9.526 1.00 98.44 117 ASP A N 1
ATOM 903 C CA . ASP A 1 117 ? 12.475 -11.204 8.915 1.00 98.44 117 ASP A CA 1
ATOM 904 C C . ASP A 1 117 ? 12.878 -9.755 8.564 1.00 98.44 117 ASP A C 1
ATOM 906 O O . ASP A 1 117 ? 12.140 -9.092 7.824 1.00 98.44 117 ASP A O 1
ATOM 910 N N . PRO A 1 118 ? 14.028 -9.248 9.053 1.00 98.38 118 PRO A N 1
ATOM 911 C CA . PRO A 1 118 ? 14.495 -7.902 8.736 1.00 98.38 118 PRO A CA 1
ATOM 912 C C . PRO A 1 118 ? 14.594 -7.611 7.234 1.00 98.38 118 PRO A C 1
ATOM 914 O O . PRO A 1 118 ? 14.362 -6.473 6.832 1.00 98.38 118 PRO A O 1
ATOM 917 N N . GLU A 1 119 ? 14.897 -8.611 6.397 1.00 97.75 119 GLU A N 1
ATOM 918 C CA . GLU A 1 119 ? 14.930 -8.428 4.939 1.00 97.75 119 GLU A CA 1
ATOM 919 C C . GLU A 1 119 ? 13.526 -8.165 4.378 1.00 97.75 119 GLU A C 1
ATOM 921 O O . GLU A 1 119 ? 13.335 -7.261 3.564 1.00 97.75 119 GLU A O 1
ATOM 926 N N . LEU A 1 120 ? 12.513 -8.888 4.868 1.00 98.19 120 LEU A N 1
ATOM 927 C CA . LEU A 1 120 ? 11.119 -8.656 4.490 1.00 98.19 120 LEU A CA 1
ATOM 928 C C . LEU A 1 120 ? 10.642 -7.267 4.929 1.00 98.19 120 LEU A C 1
ATOM 930 O O . LEU A 1 120 ? 9.957 -6.590 4.163 1.00 98.19 120 LEU A O 1
ATOM 934 N N . VAL A 1 121 ? 10.986 -6.856 6.153 1.00 98.56 121 VAL A N 1
ATOM 935 C CA . VAL A 1 121 ? 10.636 -5.525 6.669 1.00 98.56 121 VAL A CA 1
ATOM 936 C C . VAL A 1 121 ? 11.285 -4.443 5.808 1.00 98.56 121 VAL A C 1
ATOM 938 O O . VAL A 1 121 ? 10.594 -3.518 5.398 1.00 98.56 121 VAL A O 1
ATOM 941 N N . TRP A 1 122 ? 12.560 -4.596 5.443 1.00 97.94 122 TRP A N 1
ATOM 942 C CA . TRP A 1 122 ? 13.254 -3.654 4.562 1.00 97.94 122 TRP A CA 1
ATOM 943 C C . TRP A 1 122 ? 12.614 -3.550 3.167 1.00 97.94 122 TRP A C 1
ATOM 945 O O . TRP A 1 122 ? 12.448 -2.445 2.642 1.00 97.94 122 TRP A O 1
ATOM 955 N N . VAL A 1 123 ? 12.213 -4.677 2.563 1.00 97.94 123 VAL A N 1
ATOM 956 C CA . VAL A 1 123 ? 11.473 -4.667 1.288 1.00 97.94 123 VAL A CA 1
ATOM 957 C C . VAL A 1 123 ? 10.144 -3.925 1.444 1.00 97.94 123 VAL A C 1
ATOM 959 O O . VAL A 1 123 ? 9.806 -3.097 0.598 1.00 97.94 123 VAL A O 1
ATOM 962 N N . ALA A 1 124 ? 9.405 -4.184 2.527 1.00 98.38 124 ALA A N 1
ATOM 963 C CA . ALA A 1 124 ? 8.142 -3.507 2.802 1.00 98.38 124 ALA A CA 1
ATOM 964 C C . ALA A 1 124 ? 8.333 -1.991 2.986 1.00 98.38 124 ALA A C 1
ATOM 966 O O . ALA A 1 124 ? 7.657 -1.227 2.309 1.00 98.38 124 ALA A O 1
ATOM 967 N N . GLU A 1 125 ? 9.291 -1.554 3.808 1.00 98.00 125 GLU A N 1
ATOM 968 C CA . GLU A 1 125 ? 9.639 -0.135 4.015 1.00 98.00 125 GLU A CA 1
ATOM 969 C C . GLU A 1 125 ? 10.094 0.562 2.725 1.00 98.00 125 GLU A C 1
ATOM 971 O O . GLU A 1 125 ? 9.883 1.758 2.546 1.00 98.00 125 GLU A O 1
ATOM 976 N N . SER A 1 126 ? 10.711 -0.176 1.799 1.00 97.62 126 SER A N 1
ATOM 977 C CA . SER A 1 126 ? 11.159 0.389 0.524 1.00 97.62 126 SER A CA 1
ATOM 978 C C . SER A 1 126 ? 9.994 0.748 -0.400 1.00 97.62 126 SER A C 1
ATOM 980 O O . SER A 1 126 ? 10.099 1.702 -1.172 1.00 97.62 126 SER A O 1
ATOM 982 N N . VAL A 1 127 ? 8.887 -0.002 -0.338 1.00 97.69 127 VAL A N 1
ATOM 983 C CA . VAL A 1 127 ? 7.726 0.192 -1.225 1.00 97.69 127 VAL A CA 1
ATOM 984 C C . VAL A 1 127 ? 6.549 0.891 -0.547 1.00 97.69 127 VAL A C 1
ATOM 986 O O . VAL A 1 127 ? 5.766 1.529 -1.250 1.00 97.69 127 VAL A O 1
ATOM 989 N N . LEU A 1 128 ? 6.404 0.766 0.775 1.00 97.94 128 LEU A N 1
ATOM 990 C CA . LEU A 1 128 ? 5.312 1.324 1.569 1.00 97.94 128 LEU A CA 1
ATOM 991 C C . LEU A 1 128 ? 5.646 2.760 1.975 1.00 97.94 128 LEU A C 1
ATOM 993 O O . LEU A 1 128 ? 6.281 2.966 2.997 1.00 97.94 128 LEU A O 1
ATOM 997 N N . LEU A 1 129 ? 5.254 3.749 1.170 1.00 96.75 129 LEU A N 1
ATOM 998 C CA . LEU A 1 129 ? 5.652 5.147 1.372 1.00 96.75 129 LEU A CA 1
ATOM 999 C C . LEU A 1 129 ? 4.477 6.105 1.230 1.00 96.75 129 LEU A C 1
ATOM 1001 O O . LEU A 1 129 ? 3.528 5.846 0.502 1.00 96.75 129 LEU A O 1
ATOM 1005 N N . GLN A 1 130 ? 4.585 7.297 1.806 1.00 97.56 130 GLN A N 1
ATOM 1006 C CA . GLN A 1 130 ? 3.661 8.372 1.456 1.00 97.56 130 GLN A CA 1
ATOM 1007 C C . GLN A 1 130 ? 4.054 9.034 0.130 1.00 97.56 130 GLN A C 1
ATOM 1009 O O . GLN A 1 130 ? 5.212 9.431 -0.040 1.00 97.56 130 GLN A O 1
ATOM 1014 N N . PRO A 1 131 ? 3.104 9.238 -0.796 1.00 93.44 131 PRO A N 1
ATOM 1015 C CA . PRO A 1 131 ? 3.383 9.939 -2.039 1.00 93.44 131 PRO A CA 1
ATOM 1016 C C . PRO A 1 131 ? 3.685 11.420 -1.773 1.00 93.44 131 PRO A C 1
ATOM 1018 O O . PRO A 1 131 ? 3.041 12.077 -0.954 1.00 93.44 131 PRO A O 1
ATOM 1021 N N . GLY A 1 132 ? 4.682 11.957 -2.479 1.00 90.50 132 GLY A N 1
ATOM 1022 C CA . GLY A 1 132 ? 5.163 13.331 -2.285 1.00 90.50 132 GLY A CA 1
ATOM 1023 C C . GLY A 1 132 ? 4.382 14.404 -3.045 1.00 90.50 132 GLY A C 1
ATOM 1024 O O . GLY A 1 132 ? 4.628 15.591 -2.848 1.00 90.50 132 GLY A O 1
ATOM 1025 N N . ASP A 1 133 ? 3.475 14.014 -3.937 1.00 87.50 133 ASP A N 1
ATOM 1026 C CA . ASP A 1 133 ? 2.839 14.921 -4.891 1.00 87.50 133 ASP A CA 1
ATOM 1027 C C . ASP A 1 133 ? 1.293 14.890 -4.847 1.00 87.50 133 ASP A C 1
ATOM 1029 O O . ASP A 1 133 ? 0.640 15.603 -5.610 1.00 87.50 133 ASP A O 1
ATOM 1033 N N . SER A 1 134 ? 0.692 14.120 -3.933 1.00 89.12 134 SER A N 1
ATOM 1034 C CA . SER A 1 134 ? -0.761 14.010 -3.692 1.00 89.12 134 SER A CA 1
ATOM 1035 C C . SER A 1 134 ? -1.126 14.173 -2.209 1.00 89.12 134 SER A C 1
ATOM 1037 O O . SER A 1 134 ? -0.279 14.507 -1.384 1.00 89.12 134 SER A O 1
ATOM 1039 N N . THR A 1 135 ? -2.395 13.927 -1.855 1.00 92.38 135 THR A N 1
ATOM 1040 C CA . THR A 1 135 ? -2.813 13.735 -0.457 1.00 92.38 135 THR A CA 1
ATOM 1041 C C . THR A 1 135 ? -2.060 12.565 0.179 1.00 92.38 135 THR A C 1
ATOM 1043 O O . THR A 1 135 ? -1.458 11.739 -0.514 1.00 92.38 135 THR A O 1
ATOM 1046 N N . ALA A 1 136 ? -2.104 12.483 1.508 1.00 96.38 136 ALA A N 1
ATOM 1047 C CA . ALA A 1 136 ? -1.313 11.523 2.267 1.00 96.38 136 ALA A CA 1
ATOM 1048 C C . ALA A 1 136 ? -1.705 10.053 2.045 1.00 96.38 136 ALA A C 1
ATOM 1050 O O . ALA A 1 136 ? -0.890 9.209 2.370 1.00 96.38 136 ALA A O 1
ATOM 1051 N N . HIS A 1 137 ? -2.881 9.747 1.479 1.00 97.12 137 HIS A N 1
ATOM 1052 C CA . HIS A 1 137 ? -3.438 8.382 1.423 1.00 97.12 137 HIS A CA 1
ATOM 1053 C C . HIS A 1 137 ? -3.685 7.830 2.833 1.00 97.12 137 HIS A C 1
ATOM 1055 O O . HIS A 1 137 ? -3.144 6.807 3.245 1.00 97.12 137 HIS A O 1
ATOM 1061 N N . ALA A 1 138 ? -4.454 8.584 3.618 1.00 98.00 138 ALA A N 1
ATOM 1062 C CA . ALA A 1 138 ? -4.829 8.203 4.977 1.00 98.00 138 ALA A CA 1
ATOM 1063 C C . ALA A 1 138 ? -6.072 7.298 5.013 1.00 98.00 138 ALA A C 1
ATOM 1065 O O . ALA A 1 138 ? -6.483 6.865 6.082 1.00 98.00 138 ALA A O 1
ATOM 1066 N N . ASP A 1 139 ? -6.666 7.025 3.857 1.00 97.44 139 ASP A N 1
ATOM 1067 C CA . ASP A 1 139 ? -7.971 6.397 3.674 1.00 97.44 139 ASP A CA 1
ATOM 1068 C C . ASP A 1 139 ? -7.937 5.121 2.819 1.00 97.44 139 ASP A C 1
ATOM 1070 O O . ASP A 1 139 ? -8.934 4.402 2.731 1.00 97.44 139 ASP A O 1
ATOM 1074 N N . HIS A 1 140 ? -6.796 4.816 2.199 1.00 98.31 140 HIS A N 1
ATOM 1075 C CA . HIS A 1 140 ? -6.576 3.619 1.391 1.00 98.31 140 HIS A CA 1
ATOM 1076 C C . HIS A 1 140 ? -5.078 3.321 1.229 1.00 98.31 140 HIS A C 1
ATOM 1078 O O . HIS A 1 140 ? -4.224 4.172 1.476 1.00 98.31 140 HIS A O 1
ATOM 1084 N N . LEU A 1 141 ? -4.777 2.107 0.771 1.00 98.44 141 LEU A N 1
ATOM 1085 C CA . LEU A 1 141 ? -3.469 1.673 0.300 1.00 98.44 141 LEU A CA 1
ATOM 1086 C C . LEU A 1 141 ? -3.473 1.692 -1.235 1.00 98.44 141 LEU A C 1
ATOM 1088 O O . LEU A 1 141 ? -4.082 0.828 -1.869 1.00 98.44 141 LEU A O 1
ATOM 1092 N N . HIS A 1 142 ? -2.807 2.665 -1.853 1.00 98.00 142 HIS A N 1
ATOM 1093 C CA . HIS A 1 142 ? -2.681 2.721 -3.315 1.00 98.00 142 HIS A CA 1
ATOM 1094 C C . HIS A 1 142 ? -1.554 1.786 -3.753 1.00 98.00 142 HIS A C 1
ATOM 1096 O O . HIS A 1 142 ? -0.372 2.062 -3.560 1.00 98.00 142 HIS A O 1
ATOM 1102 N N . LEU A 1 143 ? -1.902 0.680 -4.398 1.00 97.81 143 LEU A N 1
ATOM 1103 C CA . LEU A 1 143 ? -0.957 -0.237 -5.025 1.00 97.81 143 LEU A CA 1
ATOM 1104 C C . LEU A 1 143 ? -0.567 0.277 -6.413 1.00 97.81 143 LEU A C 1
ATOM 1106 O O . LEU A 1 143 ? -1.432 0.563 -7.236 1.00 97.81 143 LEU A O 1
ATOM 1110 N N . ARG A 1 144 ? 0.736 0.310 -6.710 1.00 96.56 144 ARG A N 1
ATOM 1111 C CA . ARG A 1 144 ? 1.264 0.374 -8.079 1.00 96.56 144 ARG A CA 1
ATOM 1112 C C . ARG A 1 144 ? 2.118 -0.848 -8.378 1.00 96.56 144 ARG A C 1
ATOM 1114 O O . ARG A 1 144 ? 3.089 -1.111 -7.670 1.00 96.56 144 ARG A O 1
ATOM 1121 N N . VAL A 1 145 ? 1.821 -1.523 -9.482 1.00 96.00 145 VAL A N 1
ATOM 1122 C CA . VAL A 1 145 ? 2.657 -2.604 -10.019 1.00 96.00 145 VAL A CA 1
ATOM 1123 C C . VAL A 1 145 ? 3.683 -2.068 -11.021 1.00 96.00 145 VAL A C 1
ATOM 1125 O O . VAL A 1 145 ? 3.442 -1.098 -11.757 1.00 96.00 145 VAL A O 1
ATOM 1128 N N . ALA A 1 146 ? 4.855 -2.692 -11.042 1.00 95.19 146 ALA A N 1
ATOM 1129 C CA . ALA A 1 146 ? 5.927 -2.359 -11.962 1.00 95.19 146 ALA A CA 1
ATOM 1130 C C . ALA A 1 146 ? 5.549 -2.720 -13.405 1.00 95.19 146 ALA A C 1
ATOM 1132 O O . ALA A 1 146 ? 4.686 -3.561 -13.658 1.00 95.19 146 ALA A O 1
ATOM 1133 N N . CYS A 1 147 ? 6.215 -2.094 -14.377 1.00 92.75 147 CYS A N 1
ATOM 1134 C CA . CYS A 1 147 ? 6.150 -2.600 -15.744 1.00 92.75 147 CYS A CA 1
ATOM 1135 C C . CYS A 1 147 ? 6.803 -3.984 -15.796 1.00 92.75 147 CYS A C 1
ATOM 1137 O O . CYS A 1 147 ? 7.913 -4.171 -15.287 1.00 92.75 147 CYS A O 1
ATOM 1139 N N . THR A 1 148 ? 6.133 -4.926 -16.453 1.00 89.56 148 THR A N 1
ATOM 1140 C CA . THR A 1 148 ? 6.763 -6.186 -16.844 1.00 89.56 148 THR A CA 1
ATOM 1141 C C . THR A 1 148 ? 7.825 -5.923 -17.920 1.00 89.56 148 THR A C 1
ATOM 1143 O O . THR A 1 148 ? 7.745 -4.900 -18.612 1.00 89.56 148 THR A O 1
ATOM 1146 N N . PRO A 1 149 ? 8.799 -6.830 -18.108 1.00 88.50 149 PRO A N 1
ATOM 1147 C CA . PRO A 1 149 ? 9.779 -6.732 -19.192 1.00 88.50 149 PRO A CA 1
ATOM 1148 C C . PRO A 1 149 ? 9.147 -6.479 -20.572 1.00 88.50 149 PRO A C 1
ATOM 1150 O O . PRO A 1 149 ? 9.546 -5.551 -21.275 1.00 88.50 149 PRO A O 1
ATOM 1153 N N . ASP A 1 150 ? 8.092 -7.221 -20.921 1.00 88.69 150 ASP A N 1
ATOM 1154 C CA . ASP A 1 150 ? 7.392 -7.066 -22.205 1.00 88.69 150 ASP A CA 1
ATOM 1155 C C . ASP A 1 150 ? 6.639 -5.733 -22.310 1.00 88.69 150 ASP A C 1
ATOM 1157 O O . ASP A 1 150 ? 6.634 -5.082 -23.360 1.00 88.69 150 ASP A O 1
ATOM 1161 N N . ALA A 1 151 ? 6.021 -5.284 -21.211 1.00 90.25 151 ALA A N 1
ATOM 1162 C CA . ALA A 1 151 ? 5.357 -3.986 -21.174 1.00 90.25 151 ALA A CA 1
ATOM 1163 C C . ALA A 1 151 ? 6.373 -2.849 -21.333 1.00 90.25 151 ALA A C 1
ATOM 1165 O O . ALA A 1 151 ? 6.078 -1.864 -22.007 1.00 90.25 151 ALA A O 1
ATOM 1166 N N . PHE A 1 152 ? 7.566 -2.984 -20.747 1.00 88.81 152 PHE A N 1
ATOM 1167 C CA . PHE A 1 152 ? 8.653 -2.018 -20.891 1.00 88.81 152 PHE A CA 1
ATOM 1168 C C . PHE A 1 152 ? 9.082 -1.880 -22.359 1.00 88.81 152 PHE A C 1
ATOM 1170 O O . PHE A 1 152 ? 9.108 -0.766 -22.881 1.00 88.81 152 PHE A O 1
ATOM 1177 N N . LEU A 1 153 ? 9.294 -3.001 -23.061 1.00 87.31 153 LEU A N 1
ATOM 1178 C CA . LEU A 1 153 ? 9.570 -3.014 -24.508 1.00 87.31 153 LEU A CA 1
ATOM 1179 C C . LEU A 1 153 ? 8.434 -2.398 -25.338 1.00 87.31 153 LEU A C 1
ATOM 1181 O O . LEU A 1 153 ? 8.677 -1.781 -26.372 1.00 87.31 153 LEU A O 1
ATOM 1185 N N . SER A 1 154 ? 7.198 -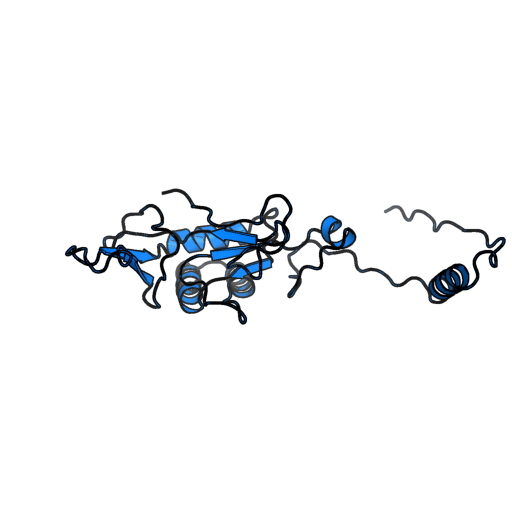2.525 -24.858 1.00 88.31 154 SER A N 1
ATOM 1186 C CA . SER A 1 154 ? 6.001 -1.954 -25.487 1.00 88.31 154 SER A CA 1
ATOM 1187 C C . SER A 1 154 ? 5.752 -0.480 -25.119 1.00 88.31 154 SER A C 1
ATOM 1189 O O . SER A 1 154 ? 4.712 0.072 -25.479 1.00 88.31 154 SER A O 1
ATOM 1191 N N . GLY A 1 155 ? 6.678 0.174 -24.405 1.00 88.31 155 GLY A N 1
ATOM 1192 C CA . GLY A 1 155 ? 6.623 1.604 -24.077 1.00 88.31 155 GLY A CA 1
ATOM 1193 C C . GLY A 1 155 ? 6.129 1.947 -22.665 1.00 88.31 155 GLY A C 1
ATOM 1194 O O . GLY A 1 155 ? 5.853 3.113 -22.375 1.00 88.31 155 GLY A O 1
ATOM 1195 N N . CYS A 1 156 ? 6.006 0.971 -21.763 1.00 90.69 156 CYS A N 1
ATOM 1196 C CA . CYS A 1 156 ? 5.686 1.224 -20.358 1.00 90.69 156 CYS A CA 1
ATOM 1197 C C . CYS A 1 156 ? 6.876 1.887 -19.648 1.00 90.69 156 CYS A C 1
ATOM 1199 O O . CYS A 1 156 ? 7.912 1.269 -19.431 1.00 90.69 156 CYS A O 1
ATOM 1201 N N . LEU A 1 157 ? 6.710 3.148 -19.242 1.00 84.31 157 LEU A N 1
ATOM 1202 C CA . LEU A 1 157 ? 7.800 3.968 -18.691 1.00 84.31 157 LEU A CA 1
ATOM 1203 C C . LEU A 1 157 ? 8.173 3.644 -17.231 1.00 84.31 157 LEU A C 1
ATOM 1205 O O . LEU A 1 157 ? 9.173 4.146 -16.725 1.00 84.31 157 LEU A O 1
ATOM 1209 N N . GLY A 1 158 ? 7.350 2.869 -16.518 1.00 82.12 158 GLY A N 1
ATOM 1210 C CA . GLY A 1 158 ? 7.518 2.562 -15.092 1.00 82.12 158 GLY A CA 1
ATOM 1211 C C . GLY A 1 158 ? 7.141 3.746 -14.210 1.00 82.12 158 GLY A C 1
ATOM 1212 O O . GLY A 1 158 ? 6.057 3.754 -13.618 1.00 82.12 158 GLY A O 1
ATOM 1213 N N . GLY A 1 159 ? 7.999 4.767 -14.206 1.00 78.12 159 GLY A N 1
ATOM 1214 C CA . GLY A 1 159 ? 7.959 5.917 -13.305 1.00 78.12 159 GLY A CA 1
ATOM 1215 C C . GLY A 1 159 ? 8.440 5.542 -11.901 1.00 78.12 159 GLY A C 1
ATOM 1216 O O . GLY A 1 159 ? 7.926 4.600 -11.308 1.00 78.12 159 GLY A O 1
ATOM 1217 N N . GLY A 1 160 ? 9.411 6.278 -11.355 1.00 82.75 160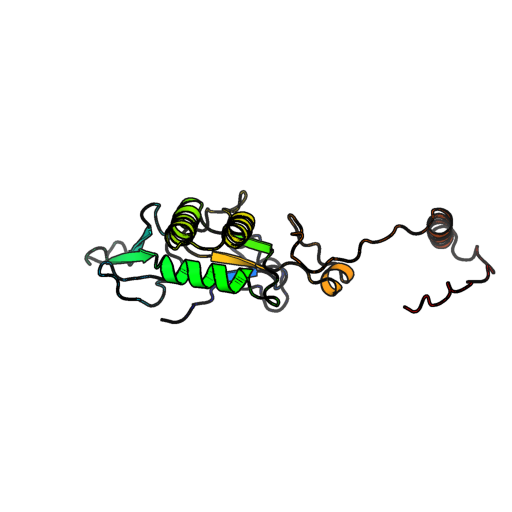 GLY A N 1
ATOM 1218 C CA . GLY A 1 160 ? 10.064 5.933 -10.083 1.00 82.75 160 GLY A CA 1
ATOM 1219 C C . GLY A 1 160 ? 11.202 4.907 -10.239 1.00 82.75 160 GLY A C 1
ATOM 1220 O O . GLY A 1 160 ? 11.612 4.621 -11.365 1.00 82.75 160 GLY A O 1
ATOM 1221 N N . PRO A 1 161 ? 11.745 4.379 -9.127 1.00 86.75 161 PRO A N 1
ATOM 1222 C CA . PRO A 1 161 ? 12.801 3.381 -9.143 1.00 86.75 161 PRO A CA 1
ATOM 1223 C C . PRO A 1 161 ? 12.280 2.040 -9.672 1.00 86.75 161 PRO A C 1
ATOM 1225 O O . PRO A 1 161 ? 11.085 1.730 -9.602 1.00 86.75 161 PRO A O 1
ATOM 1228 N N . TYR A 1 162 ? 13.211 1.239 -10.184 1.00 89.62 162 TYR A N 1
ATOM 1229 C CA . TYR A 1 162 ? 12.999 -0.173 -10.464 1.00 89.62 162 TYR A CA 1
ATOM 1230 C C . TYR A 1 162 ? 13.751 -0.978 -9.408 1.00 89.62 162 TYR A C 1
ATOM 1232 O O . TYR A 1 162 ? 14.969 -0.844 -9.283 1.00 89.62 162 TYR A O 1
ATOM 1240 N N . TRP A 1 163 ? 13.026 -1.752 -8.604 1.00 93.44 163 TRP A N 1
ATOM 1241 C CA . TRP A 1 163 ? 13.623 -2.465 -7.482 1.00 93.44 163 TRP A CA 1
ATOM 1242 C C . TRP A 1 163 ? 14.470 -3.654 -7.943 1.00 93.44 163 TRP A C 1
ATOM 1244 O O . TRP A 1 163 ? 14.079 -4.348 -8.881 1.00 93.44 163 TRP A O 1
ATOM 1254 N N . PRO A 1 164 ? 15.599 -3.943 -7.272 1.00 91.88 164 PRO A N 1
ATOM 1255 C CA . PRO A 1 164 ? 16.510 -5.014 -7.680 1.00 91.88 164 PRO A CA 1
ATOM 1256 C C . PRO A 1 164 ? 15.917 -6.425 -7.539 1.00 91.88 164 PRO A C 1
ATOM 1258 O O . PRO A 1 164 ? 16.434 -7.356 -8.145 1.00 91.88 164 PRO A O 1
ATOM 1261 N N . TRP A 1 165 ? 14.841 -6.591 -6.762 1.00 92.69 165 TRP A N 1
ATOM 1262 C CA . TRP A 1 165 ? 14.112 -7.858 -6.625 1.00 92.69 165 TRP A CA 1
ATOM 1263 C C . TRP A 1 165 ? 13.009 -8.057 -7.677 1.00 92.69 165 TRP A C 1
ATOM 1265 O O . TRP A 1 165 ? 12.372 -9.109 -7.702 1.00 92.69 165 TRP A O 1
ATOM 1275 N N . LEU A 1 166 ? 12.751 -7.067 -8.538 1.00 92.44 166 LEU A N 1
ATOM 1276 C CA . LEU A 1 166 ? 11.818 -7.211 -9.656 1.00 92.44 166 LEU A CA 1
ATOM 1277 C C . LEU A 1 166 ? 12.513 -7.850 -10.873 1.00 92.44 166 LEU A C 1
ATOM 1279 O O . LEU A 1 166 ? 13.731 -7.717 -11.020 1.00 92.44 166 LEU A O 1
ATOM 1283 N N . PRO A 1 167 ? 11.765 -8.521 -11.774 1.00 90.00 167 PRO A N 1
ATOM 1284 C CA . PRO A 1 167 ? 12.334 -9.101 -12.989 1.00 90.00 167 PRO A CA 1
ATOM 1285 C C . PRO A 1 167 ? 13.118 -8.071 -13.805 1.00 90.00 167 PRO A C 1
ATOM 1287 O O . PRO A 1 167 ? 12.616 -6.990 -14.084 1.00 90.00 167 PRO A O 1
ATOM 1290 N N . ALA A 1 168 ? 14.340 -8.394 -14.222 1.00 85.75 168 ALA A N 1
ATOM 1291 C CA . ALA A 1 168 ? 15.164 -7.441 -14.958 1.00 85.75 168 ALA A CA 1
ATOM 1292 C C . ALA A 1 168 ? 14.464 -6.960 -16.243 1.00 85.75 168 ALA A C 1
ATOM 1294 O O . ALA A 1 168 ? 14.031 -7.762 -17.072 1.00 85.75 168 ALA A O 1
ATOM 1295 N N . VAL A 1 169 ? 14.384 -5.640 -16.423 1.00 82.50 169 VAL A N 1
ATOM 1296 C CA . VAL A 1 169 ? 13.934 -5.046 -17.686 1.00 82.50 169 VAL A CA 1
ATOM 1297 C C . VAL A 1 169 ? 15.077 -5.059 -18.705 1.00 82.50 169 VAL A C 1
ATOM 1299 O O . VAL A 1 169 ? 16.223 -4.782 -18.329 1.00 82.50 169 VAL A O 1
ATOM 1302 N N . PRO A 1 170 ? 14.805 -5.347 -19.991 1.00 76.00 170 PRO A N 1
ATOM 1303 C CA . PRO A 1 170 ? 15.823 -5.297 -21.029 1.00 76.00 170 PRO A CA 1
ATOM 1304 C C . PRO A 1 170 ? 16.441 -3.900 -21.084 1.00 76.00 170 PRO A C 1
ATOM 1306 O O . PRO A 1 170 ? 15.745 -2.907 -21.303 1.00 76.00 170 PRO A O 1
ATOM 1309 N N . GLN A 1 171 ? 17.754 -3.813 -20.882 1.00 66.62 171 GLN A N 1
ATOM 1310 C CA . GLN A 1 171 ? 18.484 -2.594 -21.200 1.00 66.62 171 GLN A CA 1
ATOM 1311 C C . GLN A 1 171 ? 18.607 -2.523 -22.719 1.00 66.62 171 GLN A C 1
ATOM 1313 O O . GLN A 1 171 ? 19.107 -3.459 -23.346 1.00 66.62 171 GLN A O 1
ATOM 1318 N N . LEU A 1 172 ? 18.147 -1.424 -23.317 1.00 64.31 172 LEU A N 1
ATOM 1319 C CA . LEU A 1 172 ? 18.437 -1.150 -24.718 1.00 64.31 172 LEU A CA 1
ATOM 1320 C C . LEU A 1 172 ? 19.948 -0.939 -24.828 1.00 64.31 172 LEU A C 1
ATOM 1322 O O . LEU A 1 172 ? 20.468 0.093 -24.409 1.00 64.31 172 LEU A O 1
ATOM 1326 N N . VAL A 1 173 ? 20.658 -1.936 -25.353 1.00 69.06 173 VAL A N 1
ATOM 1327 C CA . VAL A 1 173 ? 22.046 -1.746 -25.766 1.00 69.06 173 VAL A CA 1
ATOM 1328 C C . VAL A 1 173 ? 21.992 -0.791 -26.956 1.00 69.06 173 VAL A C 1
ATOM 1330 O O . VAL A 1 173 ? 21.326 -1.124 -27.943 1.00 69.06 173 VAL A O 1
ATOM 1333 N N . PRO A 1 174 ? 22.606 0.405 -26.874 1.00 64.69 174 PRO A N 1
ATOM 1334 C CA . PRO A 1 174 ? 22.632 1.292 -28.022 1.00 64.69 174 PRO A CA 1
ATOM 1335 C C . PRO A 1 174 ? 23.287 0.540 -29.187 1.00 64.69 174 PRO A C 1
ATOM 1337 O O . PRO A 1 174 ? 24.284 -0.159 -28.967 1.00 64.69 174 PRO A O 1
ATOM 1340 N N . PRO A 1 175 ? 22.734 0.634 -30.410 1.00 74.00 175 PRO A N 1
ATOM 1341 C CA . PRO A 1 175 ? 23.401 0.059 -31.563 1.00 74.00 175 PRO A CA 1
ATOM 1342 C C . PRO A 1 175 ? 24.812 0.659 -31.662 1.00 74.00 175 PRO A C 1
ATOM 1344 O O . PRO A 1 175 ? 25.004 1.816 -31.274 1.00 74.00 175 PRO A O 1
ATOM 1347 N N . PRO A 1 176 ? 25.80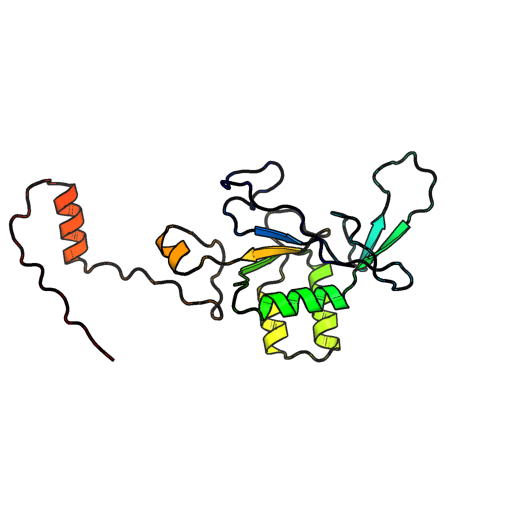4 -0.099 -32.160 1.00 86.38 176 PRO A N 1
ATOM 1348 C CA . PRO A 1 176 ? 27.113 0.452 -32.480 1.00 86.38 176 PRO A CA 1
ATOM 1349 C C . PRO A 1 176 ? 26.976 1.765 -33.257 1.00 86.38 176 PRO A C 1
ATOM 1351 O O . PRO A 1 176 ? 26.093 1.882 -34.108 1.00 86.38 176 PRO A O 1
ATOM 1354 N N . ASP A 1 177 ? 27.872 2.726 -33.024 1.00 85.75 177 ASP A N 1
ATOM 1355 C CA . ASP A 1 177 ? 27.813 4.045 -33.677 1.00 85.75 177 ASP A CA 1
ATOM 1356 C C . ASP A 1 177 ? 27.691 3.947 -35.208 1.00 85.75 177 ASP A C 1
ATOM 1358 O O . ASP A 1 177 ? 27.052 4.789 -35.833 1.00 85.75 177 ASP A O 1
ATOM 1362 N N . VAL A 1 178 ? 28.262 2.899 -35.816 1.00 87.94 178 VAL A N 1
ATOM 1363 C CA . VAL A 1 178 ? 28.149 2.617 -37.256 1.00 87.94 178 VAL A CA 1
ATOM 1364 C C . VAL A 1 178 ? 26.717 2.303 -37.692 1.00 87.94 178 VAL A C 1
ATOM 1366 O O . VAL A 1 178 ? 26.265 2.824 -38.710 1.00 87.94 178 VAL A O 1
ATOM 1369 N N . ASP A 1 179 ? 25.990 1.506 -36.914 1.00 85.00 179 ASP A N 1
ATOM 1370 C CA . ASP A 1 179 ? 24.612 1.117 -37.208 1.00 85.00 179 ASP A CA 1
ATOM 1371 C C . ASP A 1 179 ? 23.662 2.290 -36.944 1.00 85.00 179 ASP A C 1
ATOM 1373 O O . ASP A 1 179 ? 22.735 2.532 -37.719 1.00 85.00 179 ASP A O 1
ATOM 1377 N N . LEU A 1 180 ? 23.937 3.078 -35.897 1.00 82.50 180 LEU A N 1
ATOM 1378 C CA . LEU A 1 180 ? 23.206 4.312 -35.613 1.00 82.50 180 LEU A CA 1
ATOM 1379 C C . LEU A 1 180 ? 23.404 5.353 -36.723 1.00 82.50 180 LEU A C 1
ATOM 1381 O O . LEU A 1 180 ? 22.434 5.940 -37.201 1.00 82.50 180 LEU A O 1
ATOM 1385 N N . ALA A 1 181 ? 24.648 5.564 -37.161 1.00 84.88 181 ALA A N 1
ATOM 1386 C CA . ALA A 1 181 ? 24.961 6.474 -38.256 1.00 84.88 181 ALA A CA 1
ATOM 1387 C C . ALA A 1 181 ? 24.306 6.017 -39.564 1.00 84.88 181 ALA A C 1
ATOM 1389 O O . ALA A 1 181 ? 23.748 6.847 -40.278 1.00 84.88 181 ALA A O 1
ATOM 1390 N N . ALA A 1 182 ? 24.324 4.712 -39.858 1.00 84.38 182 ALA A N 1
ATOM 1391 C CA . ALA A 1 182 ? 23.661 4.150 -41.029 1.00 84.38 182 ALA A CA 1
ATOM 1392 C C . ALA A 1 182 ? 22.142 4.378 -40.994 1.00 84.38 182 ALA A C 1
ATOM 1394 O O . ALA A 1 182 ? 21.589 4.819 -41.995 1.00 84.38 182 ALA A O 1
ATOM 1395 N N . ALA A 1 183 ? 21.483 4.154 -39.853 1.00 82.00 183 ALA A N 1
ATOM 1396 C CA . ALA A 1 183 ? 20.047 4.396 -39.700 1.00 82.00 183 ALA A CA 1
ATOM 1397 C C . ALA A 1 183 ? 19.679 5.881 -39.876 1.00 82.00 183 ALA A C 1
ATOM 1399 O O . ALA A 1 183 ? 18.742 6.203 -40.600 1.00 82.00 183 ALA A O 1
ATOM 1400 N N . ILE A 1 184 ? 20.452 6.793 -39.273 1.00 83.50 184 ILE A N 1
ATOM 1401 C CA . ILE A 1 184 ? 20.254 8.245 -39.427 1.00 83.50 184 ILE A CA 1
ATOM 1402 C C . ILE A 1 184 ? 20.459 8.673 -40.887 1.00 83.50 184 ILE A C 1
ATOM 1404 O O . ILE A 1 184 ? 19.706 9.493 -41.407 1.00 83.50 184 ILE A O 1
ATOM 1408 N N . LEU A 1 185 ? 21.483 8.136 -41.555 1.00 84.56 185 LEU A N 1
ATOM 1409 C CA . LEU A 1 185 ? 21.769 8.441 -42.957 1.00 84.56 185 LEU A CA 1
ATOM 1410 C C . LEU A 1 185 ? 20.692 7.892 -43.901 1.00 84.56 185 LEU A C 1
ATOM 1412 O O . LEU A 1 185 ? 20.369 8.574 -44.868 1.00 84.56 185 LEU A O 1
ATOM 1416 N N . ASP A 1 186 ? 20.133 6.712 -43.626 1.00 79.38 186 ASP A N 1
ATOM 1417 C CA . ASP A 1 186 ? 19.055 6.111 -44.425 1.00 79.38 186 ASP A CA 1
ATOM 1418 C C . ASP A 1 186 ? 17.753 6.927 -44.324 1.00 79.38 186 ASP A C 1
ATOM 1420 O O . ASP A 1 186 ? 17.119 7.207 -45.342 1.00 79.38 186 ASP A O 1
ATOM 1424 N N . ASP A 1 187 ? 17.418 7.422 -43.126 1.00 73.44 187 ASP A N 1
ATOM 1425 C CA . ASP A 1 187 ? 16.280 8.330 -42.910 1.00 73.44 187 ASP A CA 1
ATOM 1426 C C . ASP A 1 187 ? 16.475 9.705 -43.581 1.00 73.44 187 ASP A C 1
ATOM 1428 O O . ASP A 1 187 ? 15.522 10.305 -44.083 1.00 73.44 187 ASP A O 1
ATOM 1432 N N . LEU A 1 188 ? 17.707 10.228 -43.601 1.00 76.06 188 LEU A N 1
ATOM 1433 C CA . LEU A 1 188 ? 18.024 11.534 -44.197 1.00 76.06 188 LEU A CA 1
ATOM 1434 C C . LEU A 1 188 ? 18.205 11.480 -45.721 1.00 76.06 188 LEU A C 1
ATOM 1436 O O . LEU A 1 188 ? 18.011 12.495 -46.396 1.00 76.06 188 LEU A O 1
ATOM 1440 N N . LEU A 1 189 ? 18.593 10.325 -46.265 1.00 73.69 189 LEU A N 1
ATOM 1441 C CA . LEU A 1 189 ? 18.868 10.103 -47.685 1.00 73.69 189 LEU A CA 1
ATOM 1442 C C . LEU A 1 189 ? 18.171 8.818 -48.166 1.00 73.69 189 LEU A C 1
ATOM 1444 O O . LEU A 1 189 ? 18.856 7.845 -48.506 1.00 73.69 189 LEU A O 1
ATOM 1448 N N . PRO A 1 190 ? 16.826 8.801 -48.242 1.00 55.31 190 PRO A N 1
ATOM 1449 C CA . PRO A 1 190 ? 16.097 7.614 -48.669 1.00 55.31 190 PRO A CA 1
ATOM 1450 C C . PRO A 1 190 ? 16.565 7.179 -50.067 1.00 55.31 190 PRO A C 1
ATOM 1452 O O . PRO A 1 190 ? 16.356 7.882 -51.058 1.00 55.31 190 PRO A O 1
ATOM 1455 N N . GLY A 1 191 ? 17.231 6.018 -50.131 1.00 59.75 191 GLY A N 1
ATOM 1456 C CA . GLY A 1 191 ? 17.783 5.427 -51.359 1.00 59.75 191 GLY A CA 1
ATOM 1457 C C . GLY A 1 191 ? 19.315 5.401 -51.483 1.00 59.75 191 GLY A C 1
ATOM 1458 O O . GLY A 1 191 ? 19.814 5.001 -52.535 1.00 59.75 191 GLY A O 1
ATOM 1459 N N . GLY A 1 192 ? 20.072 5.805 -50.455 1.00 54.78 192 GLY A N 1
ATOM 1460 C CA . GLY A 1 192 ? 21.542 5.880 -50.510 1.00 54.78 192 GLY A CA 1
ATOM 1461 C C . GLY A 1 192 ? 22.312 4.582 -50.215 1.00 54.78 192 GLY A C 1
ATOM 1462 O O . GLY A 1 192 ? 23.434 4.423 -50.697 1.00 54.78 192 GLY A O 1
ATOM 1463 N N . ALA A 1 193 ? 21.744 3.638 -49.458 1.00 52.38 193 ALA A N 1
ATOM 1464 C CA . ALA A 1 193 ? 22.461 2.442 -49.007 1.00 52.38 193 ALA A CA 1
ATOM 1465 C C . ALA A 1 193 ? 22.069 1.187 -49.806 1.00 52.38 193 ALA A C 1
ATOM 1467 O O . ALA A 1 193 ? 21.402 0.274 -49.320 1.00 52.38 193 ALA A O 1
ATOM 1468 N N . ALA A 1 194 ? 22.530 1.108 -51.053 1.00 51.69 194 ALA A N 1
ATOM 1469 C CA . ALA A 1 194 ? 22.622 -0.178 -51.729 1.00 51.69 194 ALA A CA 1
ATOM 1470 C C . ALA A 1 194 ? 23.765 -1.013 -51.112 1.00 51.69 194 ALA A C 1
ATOM 1472 O O . ALA A 1 194 ? 24.930 -0.638 -51.191 1.00 51.69 194 ALA A O 1
ATOM 1473 N N . ALA A 1 195 ? 23.401 -2.178 -50.566 1.00 52.00 195 ALA A N 1
ATOM 1474 C CA . ALA A 1 195 ? 24.241 -3.363 -50.356 1.00 52.00 195 ALA A CA 1
ATOM 1475 C C . ALA A 1 195 ? 25.423 -3.265 -49.361 1.00 52.00 195 ALA A C 1
ATOM 1477 O O . ALA A 1 195 ? 26.587 -3.178 -49.744 1.00 52.00 195 ALA A O 1
ATOM 1478 N N . GLY A 1 196 ? 25.129 -3.482 -48.077 1.00 44.50 196 GLY A N 1
ATOM 1479 C CA . GLY A 1 196 ? 26.068 -4.071 -47.118 1.00 44.50 196 GLY A CA 1
ATOM 1480 C C . GLY A 1 196 ? 25.467 -5.354 -46.542 1.00 44.50 196 GLY A C 1
ATOM 1481 O O . GLY A 1 196 ? 24.405 -5.314 -45.929 1.00 44.50 196 GLY A O 1
ATOM 1482 N N . SER A 1 197 ? 26.099 -6.502 -46.795 1.00 44.47 197 SER A N 1
ATOM 1483 C CA . SER A 1 197 ? 25.685 -7.827 -46.313 1.00 44.47 197 SER A CA 1
ATOM 1484 C C . SER A 1 197 ? 25.406 -7.824 -44.804 1.00 44.47 197 SER A C 1
ATOM 1486 O O . SER A 1 197 ? 26.338 -7.721 -44.009 1.00 44.47 197 SER A O 1
ATOM 1488 N N . ARG A 1 198 ? 24.142 -8.014 -44.403 1.00 46.81 198 ARG A N 1
ATOM 1489 C CA . ARG A 1 198 ? 23.780 -8.343 -43.017 1.00 46.81 198 ARG A CA 1
ATOM 1490 C C . ARG A 1 198 ? 24.328 -9.735 -42.699 1.00 46.81 198 ARG A C 1
ATOM 1492 O O . ARG A 1 198 ? 23.744 -10.735 -43.105 1.00 46.81 198 ARG A O 1
ATOM 1499 N N . VAL A 1 199 ? 25.461 -9.806 -42.007 1.00 44.25 199 VAL A N 1
ATOM 1500 C CA . VAL A 1 199 ? 25.925 -11.055 -41.395 1.00 44.25 199 VAL A CA 1
ATOM 1501 C C . VAL A 1 199 ? 25.194 -11.192 -40.064 1.00 44.25 199 VAL A C 1
ATOM 1503 O O . VAL A 1 199 ? 25.336 -10.342 -39.190 1.00 44.25 199 VAL A O 1
ATOM 1506 N N . ALA A 1 200 ? 24.371 -12.232 -39.934 1.00 43.06 200 ALA A N 1
ATOM 1507 C CA . ALA A 1 200 ? 23.757 -12.592 -38.663 1.00 43.06 200 ALA A CA 1
ATOM 1508 C C . ALA A 1 200 ? 24.851 -12.969 -37.651 1.00 43.06 200 ALA A C 1
ATOM 1510 O O . ALA A 1 200 ? 25.766 -13.728 -37.982 1.00 43.06 200 ALA A O 1
ATOM 1511 N N . ALA A 1 201 ? 24.759 -12.445 -36.427 1.00 43.25 201 ALA A N 1
ATOM 1512 C CA . ALA A 1 201 ? 25.560 -12.942 -35.314 1.00 43.25 201 ALA A CA 1
ATOM 1513 C C . ALA A 1 201 ? 25.227 -14.430 -35.077 1.00 43.25 201 ALA A C 1
ATOM 1515 O O . ALA A 1 201 ? 24.063 -14.813 -35.226 1.00 43.25 201 ALA A O 1
ATOM 1516 N N . PRO A 1 202 ? 26.212 -15.284 -34.750 1.00 45.88 202 PRO A N 1
ATOM 1517 C CA . PRO A 1 202 ? 25.941 -16.691 -34.505 1.00 45.88 202 PRO A CA 1
ATOM 1518 C C . PRO A 1 202 ? 25.122 -16.860 -33.222 1.00 45.88 202 PRO A C 1
ATOM 1520 O O . PRO A 1 202 ? 25.411 -16.217 -32.209 1.00 45.88 202 PRO A O 1
ATOM 1523 N N . ASP A 1 203 ? 24.141 -17.766 -33.272 1.00 48.88 203 ASP A N 1
ATOM 1524 C CA . ASP A 1 203 ? 23.455 -18.296 -32.093 1.00 48.88 203 ASP A CA 1
ATOM 1525 C C . ASP A 1 203 ? 24.503 -18.808 -31.104 1.00 48.88 203 ASP A C 1
ATOM 1527 O O . ASP A 1 203 ? 25.174 -19.816 -31.337 1.00 48.88 203 ASP A O 1
ATOM 1531 N N . SER A 1 204 ? 24.650 -18.105 -29.986 1.00 41.62 204 SER A N 1
ATOM 1532 C CA . SER A 1 204 ? 25.373 -18.638 -28.840 1.00 41.62 204 SER A CA 1
ATOM 1533 C C . SER A 1 204 ? 24.371 -19.384 -27.976 1.00 41.62 204 SER A C 1
ATOM 1535 O O . SER A 1 204 ? 23.732 -18.823 -27.091 1.00 41.62 204 SER A O 1
ATOM 1537 N N . ALA A 1 205 ? 24.218 -20.664 -28.302 1.00 38.75 205 ALA A N 1
ATOM 1538 C CA . ALA A 1 205 ? 23.710 -21.666 -27.387 1.00 38.75 205 ALA A CA 1
ATOM 1539 C C . ALA A 1 205 ? 24.686 -21.809 -26.208 1.00 38.75 205 ALA A C 1
ATOM 1541 O O . ALA A 1 205 ? 25.861 -22.109 -26.435 1.00 38.75 205 ALA A O 1
ATOM 1542 N N . LEU A 1 206 ? 24.189 -21.576 -24.990 1.00 38.22 206 LEU A N 1
ATOM 1543 C CA . LEU A 1 206 ? 24.310 -22.404 -23.776 1.00 38.22 206 LEU A CA 1
ATOM 1544 C C . LEU A 1 206 ? 23.676 -21.675 -22.586 1.00 38.22 206 LEU A C 1
ATOM 1546 O O . LEU A 1 206 ? 24.067 -20.516 -22.328 1.00 38.22 206 LEU A O 1
#